Protein AF-A0A936A864-F1 (afdb_monomer)

Radius of gyration: 23.1 Å; Cα contacts (8 Å, |Δi|>4): 411; chains: 1; bounding box: 62×41×72 Å

Nearest PDB structures (foldseek):
  6mna-assembly1_A  TM=2.344E-01  e=2.077E-01  Mycobacterium tuberculosis H37Rv
  2ns9-assembly1_B  TM=2.794E-01  e=6.648E-01  Aeropyrum pernix
  4pws-assembly1_A  TM=2.062E-01  e=9.005E-01  Mycobacterium tuberculosis
  8x8m-assembly1_B  TM=2.363E-01  e=5.564E+00  Klebsiella phage SH-Kp 152410

pLDDT: mean 77.08, std 17.2, range [35.62, 97.81]

Structure (mmCIF, N/CA/C/O backbone):
data_AF-A0A936A864-F1
#
_entry.id   AF-A0A936A864-F1
#
loop_
_atom_site.group_PDB
_atom_site.id
_atom_site.type_symbol
_atom_site.label_atom_id
_atom_site.label_alt_id
_atom_site.label_comp_id
_atom_site.label_asym_id
_atom_site.label_entity_id
_atom_site.label_seq_id
_atom_site.pdbx_PDB_ins_code
_atom_site.Cartn_x
_atom_site.Cartn_y
_atom_site.Cartn_z
_atom_site.occupancy
_atom_site.B_iso_or_equiv
_atom_site.auth_seq_id
_atom_site.auth_comp_id
_atom_site.auth_asym_id
_atom_site.auth_atom_id
_atom_site.pdbx_PDB_model_num
ATOM 1 N N . MET A 1 1 ? -43.876 20.169 42.453 1.00 66.31 1 MET A N 1
ATOM 2 C CA . MET A 1 1 ? -42.793 20.643 41.552 1.00 66.31 1 MET A CA 1
ATOM 3 C C . MET A 1 1 ? -41.445 19.955 41.791 1.00 66.31 1 MET A C 1
ATOM 5 O O . MET A 1 1 ? -40.877 19.483 40.818 1.00 66.31 1 MET A O 1
ATOM 9 N N . LYS A 1 2 ? -40.946 19.813 43.034 1.00 73.44 2 LYS A N 1
ATOM 10 C CA . LYS A 1 2 ? -39.632 19.182 43.323 1.00 73.44 2 LYS A CA 1
ATOM 11 C C . LYS A 1 2 ? -39.424 17.781 42.715 1.00 73.44 2 LYS A C 1
ATOM 13 O O . LYS A 1 2 ? -38.400 17.550 42.088 1.00 73.44 2 LYS A O 1
ATOM 18 N N . GLN A 1 3 ? -40.407 16.884 42.819 1.00 75.31 3 GLN A N 1
ATOM 19 C CA . GLN A 1 3 ? -40.289 15.521 42.271 1.00 75.31 3 GLN A CA 1
ATOM 20 C C . GLN A 1 3 ? -40.232 15.476 40.733 1.00 75.31 3 GLN A C 1
ATOM 22 O O . GLN A 1 3 ? -39.538 14.643 40.161 1.00 75.31 3 GLN A O 1
ATOM 27 N N . GLN A 1 4 ? -40.942 16.383 40.056 1.00 80.12 4 GLN A N 1
ATOM 28 C CA . GLN A 1 4 ? -40.914 16.505 38.592 1.00 80.12 4 GLN A CA 1
ATOM 29 C C . GLN A 1 4 ? -39.547 17.019 38.116 1.00 80.12 4 GLN A C 1
ATOM 31 O O . GLN A 1 4 ? -38.997 16.510 37.143 1.00 80.12 4 GLN A O 1
ATOM 36 N N . LEU A 1 5 ? -38.972 17.983 38.842 1.00 83.19 5 LEU A N 1
ATOM 37 C CA . LEU A 1 5 ? -37.640 18.515 38.561 1.00 83.19 5 LEU A CA 1
ATOM 38 C C . LEU A 1 5 ? -36.550 17.451 38.761 1.00 83.19 5 LEU A C 1
ATOM 40 O O . LEU A 1 5 ? -35.677 17.308 37.914 1.00 83.19 5 LEU A O 1
ATOM 44 N N . GLN A 1 6 ? -36.647 16.653 39.830 1.00 83.94 6 GLN A N 1
ATOM 45 C CA . GLN A 1 6 ? -35.713 15.555 40.101 1.00 83.94 6 GLN A CA 1
ATOM 46 C C . GLN A 1 6 ? -35.725 14.491 39.000 1.00 83.94 6 GLN A C 1
ATOM 48 O O . GLN A 1 6 ? -34.660 14.080 38.555 1.00 83.94 6 GLN A O 1
ATOM 53 N N . LYS A 1 7 ? -36.906 14.087 38.509 1.00 81.25 7 LYS A N 1
ATOM 54 C CA . LYS A 1 7 ? -37.019 13.115 37.407 1.00 81.25 7 LYS A CA 1
ATOM 55 C C . LYS A 1 7 ? -36.389 13.628 36.111 1.00 81.25 7 LYS A C 1
ATOM 57 O O . LYS A 1 7 ? -35.677 12.882 35.448 1.00 81.25 7 LYS A O 1
ATOM 62 N N . LYS A 1 8 ? -36.617 14.901 35.769 1.00 83.31 8 LYS A N 1
ATOM 63 C CA . LYS A 1 8 ? -36.032 15.528 34.572 1.00 83.31 8 LYS A CA 1
ATOM 64 C C . LYS A 1 8 ? -34.516 15.671 34.676 1.00 83.31 8 LYS A C 1
ATOM 66 O O . LYS A 1 8 ? -33.821 15.402 33.705 1.00 83.31 8 LYS A O 1
ATOM 71 N N . LEU A 1 9 ? -34.013 16.038 35.854 1.00 85.25 9 LEU A N 1
ATOM 72 C CA . LEU A 1 9 ? -32.577 16.126 36.108 1.00 85.25 9 LEU A CA 1
ATOM 73 C C . LEU A 1 9 ? -31.907 14.749 36.001 1.00 85.25 9 LEU A C 1
ATOM 75 O O . LEU A 1 9 ? -30.860 14.633 35.378 1.00 85.25 9 LEU A O 1
ATOM 79 N N . PHE A 1 10 ? -32.540 13.701 36.536 1.00 84.81 10 PHE A N 1
ATOM 80 C CA . PHE A 1 10 ? -32.040 12.330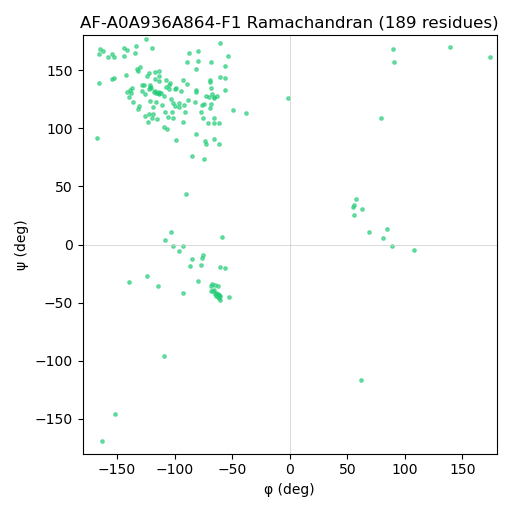 36.417 1.00 84.81 10 PHE A CA 1
ATOM 81 C C . PHE A 1 10 ? -31.989 11.862 34.959 1.00 84.81 10 PHE A C 1
ATOM 83 O O . PHE A 1 10 ? -30.978 11.319 34.531 1.00 84.81 10 PHE A O 1
ATOM 90 N N . ALA A 1 11 ? -33.050 12.113 34.186 1.00 83.12 11 ALA A N 1
ATOM 91 C CA . ALA A 1 11 ? -33.085 11.776 32.765 1.00 83.12 11 ALA A CA 1
ATOM 92 C C . ALA A 1 11 ? -31.984 12.510 31.982 1.00 83.12 11 ALA A C 1
ATOM 94 O O . ALA A 1 11 ? -31.265 11.880 31.218 1.00 83.12 11 ALA A O 1
ATOM 95 N N . PHE A 1 12 ? -31.794 13.809 32.236 1.00 84.44 12 PHE A N 1
ATOM 96 C CA . PHE A 1 12 ? -30.738 14.600 31.603 1.00 84.44 12 PHE A CA 1
ATOM 97 C C . PHE A 1 12 ? -29.334 14.070 31.924 1.00 84.44 12 PHE A C 1
ATOM 99 O O . PHE A 1 12 ? -28.509 13.921 31.027 1.00 84.44 12 PHE A O 1
ATOM 106 N N . ILE A 1 13 ? -29.077 13.736 33.191 1.00 83.31 13 ILE A N 1
ATOM 107 C CA . ILE A 1 13 ? -27.797 13.183 33.644 1.00 83.31 13 ILE A CA 1
ATOM 108 C C . ILE A 1 13 ? -27.518 11.818 32.993 1.00 83.31 13 ILE A C 1
ATOM 110 O O . ILE A 1 13 ? -26.399 11.573 32.552 1.00 83.31 13 ILE A O 1
ATOM 114 N N . VAL A 1 14 ? -28.524 10.943 32.892 1.00 79.00 14 VAL A N 1
ATOM 115 C CA . VAL A 1 14 ? -28.384 9.635 32.226 1.00 79.00 14 VAL A CA 1
ATOM 116 C C . VAL A 1 14 ? -28.090 9.810 30.737 1.00 79.00 14 VAL A C 1
ATOM 118 O O . VAL A 1 14 ? -27.171 9.178 30.227 1.00 79.00 14 VAL A O 1
ATOM 121 N N . THR A 1 15 ? -28.801 10.707 30.052 1.00 74.56 15 THR A N 1
ATOM 122 C CA . THR A 1 15 ? -28.541 11.019 28.642 1.00 74.56 15 THR A CA 1
ATOM 123 C C . THR A 1 15 ? -27.121 11.556 28.445 1.00 74.56 15 THR A C 1
ATOM 125 O O . THR A 1 15 ? -26.397 11.045 27.599 1.00 74.56 15 THR A O 1
ATOM 128 N N . ALA A 1 16 ? -26.673 12.512 29.265 1.00 73.75 16 ALA A N 1
ATOM 129 C CA . ALA A 1 16 ? -25.319 13.067 29.188 1.00 73.75 16 ALA A CA 1
ATOM 130 C C . ALA A 1 16 ? -24.219 12.020 29.461 1.00 73.75 16 ALA A C 1
ATOM 132 O O . ALA A 1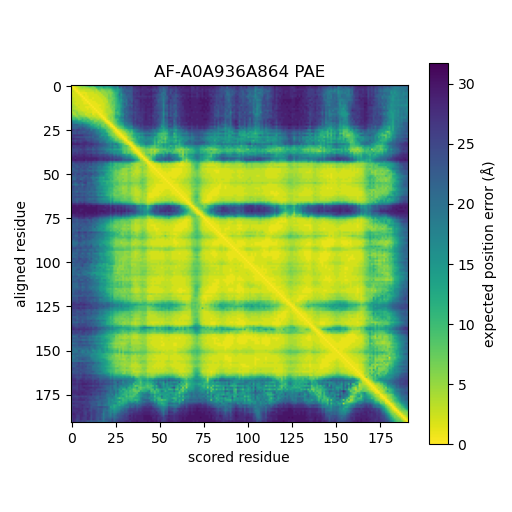 16 ? -23.169 12.055 28.823 1.00 73.75 16 ALA A O 1
ATOM 133 N N . MET A 1 17 ? -24.461 11.062 30.364 1.00 73.44 17 MET A N 1
ATOM 134 C CA . MET A 1 17 ? -23.522 9.966 30.628 1.00 73.44 17 MET A CA 1
ATOM 135 C C . MET A 1 17 ? -23.407 8.985 29.457 1.00 73.44 17 MET A C 1
ATOM 137 O O . MET A 1 17 ? -22.308 8.512 29.186 1.00 73.44 17 MET A O 1
ATOM 141 N N . ILE A 1 18 ? -24.497 8.715 28.731 1.00 69.31 18 ILE A N 1
ATOM 142 C CA . ILE A 1 18 ? -24.464 7.875 27.520 1.00 69.31 18 ILE A CA 1
ATOM 143 C C . ILE A 1 18 ? -23.627 8.543 26.416 1.00 69.31 18 ILE A C 1
ATOM 145 O O . ILE A 1 18 ? -22.892 7.858 25.715 1.00 69.31 18 ILE A O 1
ATOM 149 N N . PHE A 1 19 ? -23.659 9.875 26.319 1.00 61.97 19 PHE A N 1
ATOM 150 C CA . PHE A 1 19 ? -22.797 10.640 25.407 1.00 61.97 19 PHE A CA 1
ATOM 151 C C . PHE A 1 19 ? -21.338 10.766 25.879 1.00 61.97 19 PHE A C 1
ATOM 153 O O . PHE A 1 19 ? -20.497 11.243 25.126 1.00 61.97 19 PHE A O 1
ATOM 160 N N . SER A 1 20 ? -21.024 10.354 27.112 1.00 56.38 20 SER A N 1
ATOM 161 C CA . SER A 1 20 ? -19.684 10.470 27.709 1.00 56.38 20 SER A CA 1
ATOM 162 C C . SER A 1 20 ? -18.913 9.146 27.730 1.00 56.38 20 SER A C 1
ATOM 164 O O . SER A 1 20 ? -17.881 9.046 28.395 1.00 56.38 20 SER A O 1
ATOM 166 N N . ILE A 1 21 ? -19.404 8.112 27.041 1.00 53.66 21 ILE A N 1
ATOM 167 C CA . ILE A 1 21 ? -18.684 6.846 26.904 1.00 53.66 21 ILE A CA 1
ATOM 168 C C . ILE A 1 21 ? -17.535 7.077 25.919 1.00 53.66 21 ILE A C 1
ATOM 170 O O . ILE A 1 21 ? -17.693 6.904 24.718 1.00 53.66 21 ILE A O 1
ATOM 174 N N . SER A 1 22 ? -16.373 7.489 26.421 1.00 53.78 22 SER A N 1
ATOM 175 C CA . SER A 1 22 ? -15.137 7.457 25.642 1.00 53.78 22 SER A CA 1
ATOM 176 C C . SER A 1 22 ? -14.736 5.997 25.429 1.00 53.78 22 SER A C 1
ATOM 178 O O . SER A 1 22 ? -14.480 5.288 26.412 1.00 53.78 22 SER A O 1
ATOM 180 N N . ALA A 1 23 ? -14.688 5.521 24.183 1.00 51.94 23 ALA A N 1
ATOM 181 C CA . ALA A 1 23 ? -14.138 4.204 23.902 1.00 51.94 23 ALA A CA 1
ATOM 182 C C . ALA A 1 23 ? -12.625 4.231 24.158 1.00 51.94 23 ALA A C 1
ATOM 184 O O . ALA A 1 23 ? -11.915 5.154 23.762 1.00 51.94 23 ALA A O 1
ATOM 185 N N . ASN A 1 24 ? -12.108 3.216 24.850 1.00 48.69 24 ASN A N 1
ATOM 186 C CA . ASN A 1 24 ? -10.669 3.097 25.044 1.00 48.69 24 ASN A CA 1
ATOM 187 C C . ASN A 1 24 ? -10.035 2.717 23.698 1.00 48.69 24 ASN A C 1
ATOM 189 O O . ASN A 1 24 ? -10.138 1.564 23.278 1.00 48.69 24 ASN A O 1
ATOM 193 N N . ALA A 1 25 ? -9.390 3.669 23.019 1.00 50.06 25 ALA A N 1
ATOM 194 C CA . ALA A 1 25 ? -8.561 3.375 21.856 1.00 50.06 25 ALA A CA 1
ATOM 195 C C . ALA A 1 25 ? -7.411 2.459 22.295 1.00 50.06 25 ALA A C 1
ATOM 197 O O . ALA A 1 25 ? -6.476 2.883 22.976 1.00 50.06 25 ALA A O 1
ATOM 198 N N . GLN A 1 26 ? -7.507 1.177 21.953 1.00 55.41 26 GLN A N 1
ATOM 199 C CA . GLN A 1 26 ? -6.451 0.217 22.228 1.00 55.41 26 GLN A CA 1
ATOM 200 C C . GLN A 1 26 ? -5.470 0.222 21.058 1.00 55.41 26 GLN A C 1
ATOM 202 O O . GLN A 1 26 ? -5.857 0.026 19.905 1.00 55.41 26 GLN A O 1
ATOM 207 N N . ILE A 1 27 ? -4.195 0.456 21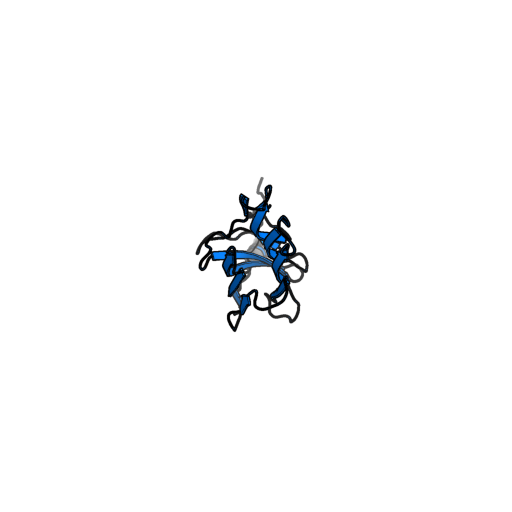.362 1.00 54.97 27 ILE A N 1
ATOM 208 C CA . ILE A 1 27 ? -3.120 0.233 20.401 1.00 54.97 27 ILE A CA 1
ATOM 209 C C . ILE A 1 27 ? -2.896 -1.274 20.331 1.00 54.97 27 ILE A C 1
ATOM 211 O O . ILE A 1 27 ? -2.597 -1.901 21.352 1.00 54.97 27 ILE A O 1
ATOM 215 N N . VAL A 1 28 ? -3.065 -1.851 19.144 1.00 62.06 28 VAL A N 1
ATOM 216 C CA . VAL A 1 28 ? -2.769 -3.259 18.889 1.00 62.06 28 VAL A CA 1
ATOM 217 C C . VAL A 1 28 ? -1.423 -3.316 18.183 1.00 62.06 28 VAL A C 1
ATOM 219 O O . VAL A 1 28 ? -1.268 -2.910 17.031 1.00 62.06 28 VAL A O 1
ATOM 222 N N . TYR A 1 29 ? -0.425 -3.792 18.918 1.00 54.69 29 TYR A N 1
ATOM 223 C CA . TYR A 1 29 ? 0.900 -4.050 18.382 1.00 54.69 29 TYR A CA 1
ATOM 224 C C . TYR A 1 29 ? 0.955 -5.493 17.889 1.00 54.69 29 TYR A C 1
ATOM 226 O O . TYR A 1 29 ? 0.903 -6.416 18.703 1.00 54.69 29 TYR A O 1
ATOM 234 N N . THR A 1 30 ? 1.095 -5.672 16.578 1.00 62.97 30 THR A N 1
ATOM 235 C CA . THR A 1 30 ? 1.398 -6.973 15.978 1.00 62.97 30 THR A CA 1
ATOM 236 C C . THR A 1 30 ? 2.832 -6.907 15.474 1.00 62.97 30 THR A C 1
ATOM 238 O O . THR A 1 30 ? 3.115 -6.284 14.452 1.00 62.97 30 THR A O 1
ATOM 241 N N . ASP A 1 31 ? 3.764 -7.489 16.225 1.00 59.66 31 ASP A N 1
ATOM 242 C CA . ASP A 1 31 ? 5.151 -7.565 15.772 1.00 59.66 31 ASP A CA 1
ATOM 243 C C . ASP A 1 31 ? 5.246 -8.506 14.564 1.00 59.66 31 ASP A C 1
ATOM 245 O O . ASP A 1 31 ? 4.757 -9.638 14.610 1.00 59.66 31 ASP A O 1
ATOM 249 N N . VAL A 1 32 ? 5.887 -8.054 13.485 1.00 59.19 32 VAL A N 1
ATOM 250 C CA . VAL A 1 32 ? 6.187 -8.917 12.336 1.00 59.19 32 VAL A CA 1
ATOM 251 C C . VAL A 1 32 ? 7.483 -9.628 12.670 1.00 59.19 32 VAL A C 1
ATOM 253 O O . VAL A 1 32 ? 8.548 -9.246 12.203 1.00 59.19 32 VAL A O 1
ATOM 256 N N . ASN A 1 33 ? 7.396 -10.632 13.539 1.00 50.31 33 ASN A N 1
ATOM 257 C CA . ASN A 1 33 ? 8.561 -11.382 13.981 1.00 50.31 33 ASN A CA 1
ATOM 258 C C . ASN A 1 33 ? 8.659 -12.731 13.245 1.00 50.31 33 ASN A C 1
ATOM 260 O O . ASN A 1 33 ? 7.755 -13.563 13.377 1.00 50.31 33 ASN A O 1
ATOM 264 N N . PRO A 1 34 ? 9.766 -13.006 12.536 1.00 51.97 34 PRO A N 1
ATOM 265 C CA . PRO A 1 34 ? 10.896 -12.108 12.291 1.00 51.97 34 PRO A CA 1
ATOM 266 C C . PRO A 1 34 ? 10.621 -11.097 11.173 1.00 51.97 34 PRO A C 1
ATOM 268 O O . PRO A 1 34 ? 9.830 -11.371 10.262 1.00 51.97 34 PRO A O 1
ATOM 271 N N . ASP A 1 35 ? 11.374 -9.988 11.201 1.00 63.25 35 ASP A N 1
ATOM 272 C CA . ASP A 1 35 ? 11.556 -9.079 10.067 1.00 63.25 35 ASP A CA 1
ATOM 273 C C . ASP A 1 35 ? 11.648 -9.898 8.780 1.00 63.25 35 ASP A C 1
ATOM 275 O O . ASP A 1 35 ? 12.589 -10.676 8.569 1.00 63.25 35 ASP A O 1
ATOM 279 N N . THR A 1 36 ? 10.652 -9.754 7.913 1.00 66.06 36 THR A N 1
ATOM 280 C CA . THR A 1 36 ? 10.577 -10.578 6.713 1.00 66.06 36 THR A CA 1
ATOM 281 C C . THR A 1 36 ? 11.097 -9.786 5.528 1.00 66.06 36 THR A C 1
ATOM 283 O O . THR A 1 36 ? 10.556 -8.745 5.146 1.00 66.06 36 THR A O 1
ATOM 286 N N . SER A 1 37 ? 12.165 -10.299 4.914 1.00 67.44 37 SER A N 1
ATOM 287 C CA . SER A 1 37 ? 12.656 -9.783 3.642 1.00 67.44 37 SER A CA 1
ATOM 288 C C . SER A 1 37 ? 12.114 -10.608 2.484 1.00 67.44 37 SER A C 1
ATOM 290 O O . SER A 1 37 ? 12.442 -11.785 2.339 1.00 67.44 37 SER A O 1
ATOM 292 N N . ILE A 1 38 ? 11.354 -9.960 1.613 1.00 68.19 38 ILE A N 1
ATOM 293 C CA . ILE A 1 38 ? 10.954 -10.506 0.326 1.00 68.19 38 ILE A CA 1
ATOM 294 C C . ILE A 1 38 ? 12.000 -10.041 -0.681 1.00 68.19 38 ILE A C 1
ATOM 296 O O . ILE A 1 38 ? 12.059 -8.866 -1.055 1.00 68.19 38 ILE A O 1
ATOM 300 N N . ALA A 1 39 ? 12.863 -10.958 -1.095 1.00 64.31 39 ALA A N 1
ATOM 301 C CA . ALA A 1 39 ? 13.892 -10.687 -2.084 1.00 64.31 39 ALA A CA 1
ATOM 302 C C . ALA A 1 39 ? 13.674 -11.550 -3.325 1.00 64.31 39 ALA A C 1
ATOM 304 O O . ALA A 1 39 ? 13.209 -12.689 -3.245 1.00 64.31 39 ALA A O 1
ATOM 305 N N . ASN A 1 40 ? 14.058 -11.018 -4.482 1.00 63.53 40 ASN A N 1
ATOM 306 C CA . ASN A 1 40 ? 14.208 -11.835 -5.677 1.00 63.53 40 ASN A CA 1
ATOM 307 C C . ASN A 1 40 ? 15.470 -12.707 -5.528 1.00 63.53 40 ASN A C 1
ATOM 309 O O . ASN A 1 40 ? 16.563 -12.304 -5.913 1.00 63.53 40 ASN A O 1
ATOM 313 N N . SER A 1 41 ? 15.322 -13.874 -4.901 1.00 51.91 41 SER A N 1
ATOM 314 C CA . SER A 1 41 ? 16.310 -14.965 -4.898 1.00 51.91 41 SER A CA 1
ATOM 315 C C . SER A 1 41 ? 15.848 -16.169 -5.739 1.00 51.91 41 SER A C 1
ATOM 317 O O . SER A 1 41 ? 16.535 -17.186 -5.789 1.00 51.91 41 SER A O 1
ATOM 319 N N . GLY A 1 42 ? 14.691 -16.044 -6.408 1.00 57.38 42 GLY A N 1
ATOM 320 C CA . GLY A 1 42 ? 13.989 -17.088 -7.162 1.00 57.38 42 GLY A CA 1
ATOM 321 C C . GLY A 1 42 ? 13.139 -16.511 -8.315 1.00 57.38 42 GLY A C 1
ATOM 322 O O . GLY A 1 42 ? 13.576 -15.539 -8.930 1.00 57.38 42 GLY A O 1
ATOM 323 N N . PRO A 1 43 ? 11.970 -17.093 -8.668 1.00 55.22 43 PRO A N 1
ATOM 324 C CA . PRO A 1 43 ? 11.239 -16.781 -9.904 1.00 55.22 43 PRO A CA 1
ATOM 325 C C . PRO A 1 43 ? 10.944 -15.283 -10.089 1.00 55.22 43 PRO A C 1
ATOM 327 O O . PRO A 1 43 ? 10.959 -14.493 -9.150 1.00 55.22 43 PRO A O 1
ATOM 330 N N . TYR A 1 44 ? 10.623 -14.880 -11.323 1.00 76.75 44 TYR A N 1
ATOM 331 C CA . TYR A 1 44 ? 10.293 -13.499 -11.724 1.00 76.75 44 TYR A CA 1
ATOM 332 C C . TYR A 1 44 ? 9.090 -12.868 -10.980 1.00 76.75 44 TYR A C 1
ATOM 334 O O . TYR A 1 44 ? 8.641 -11.777 -11.326 1.00 76.75 44 TYR A O 1
ATOM 342 N N . TYR A 1 45 ? 8.541 -13.539 -9.974 1.00 81.75 45 TYR A N 1
ATOM 343 C CA . TYR A 1 45 ? 7.411 -13.114 -9.171 1.00 81.75 45 TYR A CA 1
ATOM 344 C C . TYR A 1 45 ? 7.473 -13.768 -7.786 1.00 81.75 45 TYR A C 1
ATOM 346 O O . TYR A 1 45 ? 7.821 -14.943 -7.674 1.00 81.75 45 TYR A O 1
ATOM 354 N N . GLY A 1 46 ? 7.093 -13.023 -6.753 1.00 80.56 46 GLY A N 1
ATOM 355 C CA . GLY A 1 46 ? 6.915 -13.536 -5.400 1.00 80.56 46 GLY A CA 1
ATOM 356 C C . GLY A 1 46 ? 5.992 -12.636 -4.589 1.00 80.56 46 GLY A C 1
ATOM 357 O O . GLY A 1 46 ? 5.762 -11.482 -4.955 1.00 80.56 46 GLY A O 1
ATOM 358 N N . PHE A 1 47 ? 5.455 -13.173 -3.500 1.00 85.06 47 PHE A N 1
ATOM 359 C CA . PHE A 1 47 ? 4.527 -12.471 -2.621 1.00 85.06 47 PHE A CA 1
ATOM 360 C C . PHE A 1 47 ? 4.740 -12.859 -1.158 1.00 85.06 47 PHE A C 1
ATOM 362 O O . PHE A 1 47 ? 5.347 -13.885 -0.854 1.00 85.06 47 PHE A O 1
ATOM 369 N N . TYR A 1 48 ? 4.218 -12.022 -0.273 1.00 84.56 48 TYR A N 1
ATOM 370 C CA . TYR A 1 48 ? 4.117 -12.240 1.159 1.00 84.56 48 TYR A CA 1
ATOM 371 C C . TYR A 1 48 ? 2.750 -11.761 1.613 1.00 84.56 48 TYR A C 1
ATOM 373 O O . TYR A 1 48 ? 2.334 -10.654 1.257 1.00 84.56 48 TYR A O 1
ATOM 381 N N . TYR A 1 49 ? 2.067 -12.609 2.367 1.00 87.44 49 TYR A N 1
ATOM 382 C CA . TYR A 1 49 ? 0.798 -12.266 2.977 1.00 87.44 49 TYR A CA 1
ATOM 383 C C . TYR A 1 49 ? 1.038 -11.647 4.346 1.00 87.44 49 TYR A C 1
ATOM 385 O O . TYR A 1 49 ? 1.886 -12.111 5.105 1.00 87.44 49 TYR A O 1
ATOM 393 N N . LEU A 1 50 ? 0.286 -10.594 4.625 1.00 86.75 50 LEU A N 1
ATOM 394 C CA . LEU A 1 50 ? 0.248 -9.909 5.900 1.00 86.75 50 LEU A CA 1
ATOM 395 C C . LEU A 1 50 ? -1.033 -10.335 6.607 1.00 86.75 50 LEU A C 1
ATOM 397 O O . LEU A 1 50 ? -2.111 -10.211 6.033 1.00 86.75 50 LEU A O 1
ATOM 401 N N . ASP A 1 51 ? -0.897 -10.832 7.826 1.00 87.19 51 ASP A N 1
ATOM 402 C CA . ASP A 1 51 ? -1.986 -11.012 8.783 1.00 87.19 51 ASP A CA 1
ATOM 403 C C . ASP A 1 51 ? -1.790 -9.912 9.835 1.00 87.19 51 ASP A C 1
ATOM 405 O O . ASP A 1 51 ? -0.862 -9.966 10.645 1.00 87.19 51 ASP A O 1
ATOM 409 N N . LEU A 1 52 ? -2.542 -8.820 9.701 1.00 84.69 52 LEU A N 1
ATOM 410 C CA . LEU A 1 52 ? -2.318 -7.592 10.458 1.00 84.69 52 LEU A CA 1
ATOM 411 C C . LEU A 1 52 ? -2.890 -7.712 11.877 1.00 84.69 52 LEU A C 1
ATOM 413 O O . LEU A 1 52 ? -2.350 -7.112 12.812 1.00 84.69 52 LEU A O 1
ATOM 417 N N . ASN A 1 53 ? -3.975 -8.474 12.040 1.00 83.31 53 ASN A N 1
ATOM 418 C CA . ASN A 1 53 ? -4.669 -8.673 13.313 1.00 83.31 53 ASN A CA 1
ATOM 419 C C . ASN A 1 53 ? -4.345 -10.012 14.004 1.00 83.31 53 ASN A C 1
ATOM 421 O O . ASN A 1 53 ? -4.813 -10.233 15.123 1.00 83.31 53 ASN A O 1
ATOM 425 N N . ASN A 1 54 ? -3.513 -10.853 13.384 1.00 81.75 54 ASN A N 1
ATOM 426 C CA . ASN A 1 54 ? -3.091 -12.166 13.868 1.00 81.75 54 ASN A CA 1
ATOM 427 C C . ASN A 1 54 ? -4.279 -13.111 14.136 1.00 81.75 54 ASN A C 1
ATOM 429 O O . ASN A 1 54 ? -4.291 -13.839 15.135 1.00 81.75 54 ASN A O 1
ATOM 433 N N . ASP A 1 55 ? -5.294 -13.077 13.268 1.00 84.88 55 ASP A N 1
ATOM 434 C CA . ASP A 1 55 ? -6.468 -13.956 13.341 1.00 84.88 55 ASP A CA 1
ATOM 435 C C . ASP A 1 55 ? -6.332 -15.246 12.508 1.00 84.88 55 ASP A C 1
ATOM 437 O O . ASP A 1 55 ? -7.207 -16.117 12.551 1.00 84.88 55 ASP A O 1
ATOM 441 N N . GLY A 1 56 ? -5.210 -15.413 11.803 1.00 86.44 56 GLY A N 1
ATOM 442 C CA . GLY A 1 56 ? -4.934 -16.538 10.914 1.00 86.44 56 GLY A CA 1
ATOM 443 C C . GLY A 1 56 ? -5.407 -16.319 9.474 1.00 86.44 56 GLY A C 1
ATOM 444 O O . GLY A 1 56 ? -5.188 -17.194 8.628 1.00 86.44 56 GLY A O 1
ATOM 445 N N . THR A 1 57 ? -6.030 -15.180 9.173 1.00 90.25 57 THR A N 1
ATOM 446 C CA . THR A 1 57 ? -6.471 -14.774 7.837 1.00 90.25 57 THR A CA 1
ATOM 447 C C . THR A 1 57 ? -5.536 -13.713 7.279 1.00 90.25 57 THR A C 1
ATOM 449 O O . THR A 1 57 ? -5.132 -12.775 7.950 1.00 90.25 57 THR A O 1
ATOM 452 N N . SER A 1 58 ? -5.186 -13.835 6.000 1.00 90.69 58 SER A N 1
ATOM 453 C CA . SER A 1 58 ? -4.420 -12.784 5.334 1.00 90.69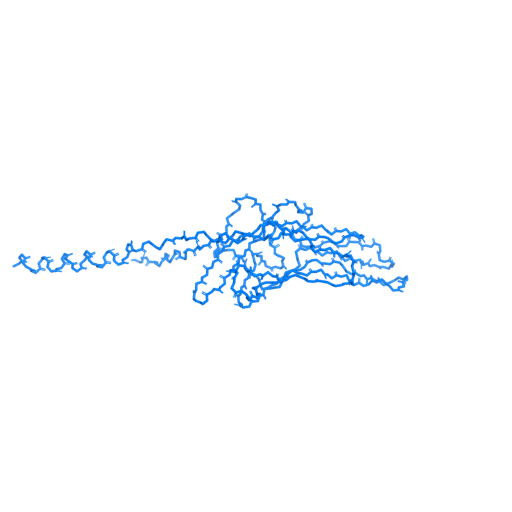 58 SER A CA 1
ATOM 454 C C . SER A 1 58 ? -5.293 -11.556 5.076 1.00 90.69 58 SER A C 1
ATOM 456 O O . SER A 1 58 ? -6.343 -11.654 4.438 1.00 90.69 58 SER A O 1
ATOM 458 N N . ASP A 1 59 ? -4.805 -10.408 5.518 1.00 91.69 59 ASP A N 1
ATOM 459 C CA . ASP A 1 59 ? -5.418 -9.093 5.379 1.00 91.69 59 ASP A CA 1
ATOM 460 C C . ASP A 1 59 ? -4.931 -8.358 4.139 1.00 91.69 59 ASP A C 1
ATOM 462 O O . ASP A 1 59 ? -5.731 -7.749 3.440 1.00 91.69 59 ASP A O 1
ATOM 466 N N . ASP A 1 60 ? -3.632 -8.438 3.854 1.00 92.25 60 ASP A N 1
ATOM 467 C CA . ASP A 1 60 ? -2.979 -7.754 2.742 1.00 92.25 60 ASP A CA 1
ATOM 468 C C . ASP A 1 60 ? -1.915 -8.661 2.105 1.00 92.25 60 ASP A C 1
ATOM 470 O O . ASP A 1 60 ? -1.506 -9.689 2.648 1.00 92.25 60 ASP A O 1
ATOM 474 N N . SER A 1 61 ? -1.422 -8.275 0.929 1.00 91.94 61 SER A N 1
ATOM 475 C CA . SER A 1 61 ? -0.291 -8.932 0.280 1.00 91.94 61 SER A CA 1
ATOM 476 C C . SER A 1 61 ? 0.672 -7.931 -0.345 1.00 91.94 61 SER A C 1
ATOM 478 O O . SER A 1 61 ? 0.279 -7.027 -1.085 1.00 91.94 61 SER A O 1
ATOM 480 N N . ILE A 1 62 ? 1.963 -8.122 -0.082 1.00 90.75 62 ILE A N 1
ATOM 481 C CA . ILE A 1 62 ? 3.049 -7.432 -0.780 1.00 90.75 62 ILE A CA 1
ATOM 482 C C . ILE A 1 62 ? 3.589 -8.384 -1.834 1.00 90.75 62 ILE A C 1
ATOM 484 O O . ILE A 1 62 ? 3.875 -9.542 -1.544 1.00 90.75 62 ILE A O 1
ATOM 488 N N . SER A 1 63 ? 3.785 -7.899 -3.054 1.00 88.56 63 SER A N 1
ATOM 489 C CA . SER A 1 63 ? 4.381 -8.691 -4.126 1.00 88.56 63 SER A CA 1
ATOM 490 C C . SER A 1 63 ? 5.507 -7.954 -4.823 1.00 88.56 63 SER A C 1
ATOM 492 O O . SER A 1 63 ? 5.525 -6.726 -4.890 1.00 88.56 63 SER A O 1
ATOM 494 N N . TYR A 1 64 ? 6.443 -8.719 -5.374 1.00 86.31 64 TYR A N 1
ATOM 495 C CA . TYR A 1 64 ? 7.358 -8.228 -6.389 1.00 86.31 64 TYR A CA 1
ATOM 496 C C . TYR A 1 64 ? 7.086 -8.939 -7.707 1.00 86.31 64 TYR A C 1
ATOM 498 O O . TYR A 1 64 ? 6.790 -10.134 -7.752 1.00 86.31 64 TYR A O 1
ATOM 506 N N . ARG A 1 65 ? 7.241 -8.208 -8.807 1.00 85.88 65 ARG A N 1
ATOM 507 C CA . ARG A 1 65 ? 7.188 -8.768 -10.154 1.00 85.88 65 ARG A CA 1
ATOM 508 C C . ARG A 1 65 ? 8.293 -8.183 -11.009 1.00 85.88 65 ARG A C 1
ATOM 510 O O . ARG A 1 65 ? 8.503 -6.972 -11.038 1.00 85.88 65 ARG A O 1
ATOM 517 N N . VAL A 1 66 ? 8.955 -9.064 -11.736 1.00 82.69 66 VAL A N 1
ATOM 518 C CA . VAL A 1 66 ? 9.883 -8.755 -12.812 1.00 82.69 66 VAL A CA 1
ATOM 519 C C . VAL A 1 66 ? 9.255 -9.278 -14.102 1.00 82.69 66 VAL A C 1
ATOM 521 O O . VAL A 1 66 ? 8.785 -10.409 -14.168 1.00 82.69 66 VAL A O 1
ATOM 524 N N . SER A 1 67 ? 9.204 -8.454 -15.136 1.00 83.00 67 SER A N 1
ATOM 525 C CA . SER A 1 67 ? 8.807 -8.860 -16.479 1.00 83.00 67 SER A CA 1
ATOM 526 C C . SER A 1 67 ? 9.914 -8.491 -17.461 1.00 83.00 67 SER A C 1
ATOM 528 O O . SER A 1 67 ? 10.590 -7.481 -17.276 1.00 83.00 67 SER A O 1
ATOM 530 N N . GLY A 1 68 ? 10.112 -9.325 -18.484 1.00 72.00 68 GLY A N 1
ATOM 531 C CA . GLY A 1 68 ? 11.099 -9.090 -19.539 1.00 72.00 68 GLY A CA 1
ATOM 532 C C . GLY A 1 68 ? 12.544 -9.442 -19.155 1.00 72.00 68 GLY A C 1
ATOM 533 O O . GLY A 1 68 ? 13.203 -8.745 -18.388 1.00 72.00 68 GLY A O 1
ATOM 534 N N . ARG A 1 69 ? 13.054 -10.529 -19.748 1.00 62.69 69 ARG A N 1
ATOM 535 C CA . ARG A 1 69 ? 14.470 -10.753 -20.107 1.00 62.69 69 ARG A CA 1
ATOM 536 C C . ARG A 1 69 ? 14.518 -11.971 -21.033 1.00 62.69 69 ARG A C 1
ATOM 538 O O . ARG A 1 69 ? 14.531 -13.096 -20.553 1.00 62.69 69 ARG A O 1
ATOM 545 N N . GLY A 1 70 ? 14.453 -11.746 -22.347 1.00 47.66 70 GLY A N 1
ATOM 546 C CA . GLY A 1 70 ? 14.337 -12.846 -23.321 1.00 47.66 70 GLY A CA 1
ATOM 547 C C . GLY A 1 70 ? 15.154 -12.702 -24.606 1.00 47.66 70 GLY A C 1
ATOM 548 O O . GLY A 1 70 ? 15.630 -13.702 -25.121 1.00 47.66 70 GLY A O 1
ATOM 549 N N . ALA A 1 71 ? 15.378 -11.491 -25.112 1.00 45.94 71 ALA A N 1
ATOM 550 C CA . ALA A 1 71 ? 16.238 -11.229 -26.268 1.00 45.94 71 ALA A CA 1
ATOM 551 C C . ALA A 1 71 ? 16.545 -9.727 -26.333 1.00 45.94 71 ALA A C 1
ATOM 553 O O . ALA A 1 71 ? 15.854 -8.931 -25.689 1.00 45.94 71 ALA A O 1
ATOM 554 N N . ILE A 1 72 ? 17.562 -9.337 -27.107 1.00 43.09 72 ILE A N 1
ATOM 555 C CA . ILE A 1 72 ? 17.832 -7.932 -27.449 1.00 43.09 72 ILE A CA 1
ATOM 556 C C . ILE A 1 72 ? 16.513 -7.295 -27.934 1.00 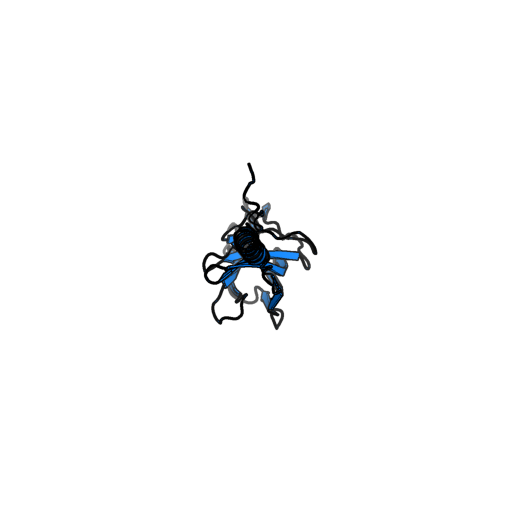43.09 72 ILE A C 1
ATOM 558 O O . ILE A 1 72 ? 15.954 -7.737 -28.933 1.00 43.09 72 ILE A O 1
ATOM 562 N N . GLY A 1 73 ? 15.993 -6.306 -27.193 1.00 51.22 73 GLY A N 1
ATOM 563 C CA . GLY A 1 73 ? 14.750 -5.587 -27.516 1.00 51.22 73 GLY A CA 1
ATOM 564 C C . GLY A 1 73 ? 13.516 -5.885 -26.647 1.00 51.22 73 GLY A C 1
ATOM 565 O O . GLY A 1 73 ? 12.498 -5.218 -26.820 1.00 51.22 73 GLY A O 1
ATOM 566 N N . ALA A 1 74 ? 13.562 -6.827 -25.697 1.00 61.34 74 ALA A N 1
ATOM 567 C CA . ALA A 1 74 ? 12.429 -7.064 -24.793 1.00 61.34 74 ALA A CA 1
ATOM 568 C C . ALA A 1 74 ? 12.407 -6.052 -23.628 1.00 61.34 74 ALA A C 1
ATOM 570 O O . ALA A 1 74 ? 13.061 -6.258 -22.604 1.00 61.34 74 ALA A O 1
ATOM 571 N N . CYS A 1 75 ? 11.634 -4.973 -23.794 1.00 74.81 75 CYS A N 1
ATOM 572 C CA . CYS A 1 75 ? 11.296 -4.026 -22.727 1.00 74.81 75 CYS A CA 1
ATOM 573 C C . CYS A 1 75 ? 10.637 -4.762 -21.550 1.00 74.81 75 CYS A C 1
ATOM 575 O O . CYS A 1 75 ? 9.880 -5.716 -21.746 1.00 74.81 75 CYS A O 1
ATOM 577 N N . GLY A 1 76 ? 10.928 -4.327 -20.326 1.00 82.88 76 GLY A N 1
ATOM 578 C CA . GLY A 1 76 ? 10.524 -5.032 -19.114 1.00 82.88 76 GLY A CA 1
ATOM 579 C C . GLY A 1 76 ? 10.149 -4.090 -17.984 1.00 82.88 76 GLY A C 1
ATOM 580 O O . GLY A 1 76 ? 10.394 -2.885 -18.049 1.00 82.88 76 GLY A O 1
ATOM 581 N N . THR A 1 77 ? 9.566 -4.649 -16.930 1.00 86.19 77 THR A N 1
ATOM 582 C CA . THR A 1 77 ? 9.183 -3.900 -15.731 1.00 86.19 77 THR A CA 1
ATOM 583 C C . THR A 1 77 ? 9.655 -4.600 -14.471 1.00 86.19 77 THR A C 1
ATOM 585 O O . THR A 1 77 ? 9.761 -5.825 -14.409 1.00 86.19 77 THR A O 1
ATOM 588 N N . ARG A 1 78 ? 9.944 -3.813 -13.443 1.00 85.56 78 ARG A N 1
ATOM 589 C CA . ARG A 1 78 ? 10.272 -4.275 -12.097 1.00 85.56 78 ARG A CA 1
ATOM 590 C C . ARG A 1 78 ? 9.421 -3.489 -11.125 1.00 85.56 78 ARG A C 1
ATOM 592 O O . ARG A 1 78 ? 9.539 -2.270 -11.087 1.00 85.56 78 ARG A O 1
ATOM 599 N N . ARG A 1 79 ? 8.566 -4.149 -10.354 1.00 88.62 79 ARG A N 1
ATOM 600 C CA . ARG A 1 79 ? 7.677 -3.453 -9.419 1.00 88.62 79 ARG A CA 1
ATOM 601 C C . ARG A 1 79 ? 7.493 -4.197 -8.116 1.00 88.62 79 ARG A C 1
ATOM 603 O O . ARG A 1 79 ? 7.504 -5.428 -8.106 1.00 88.62 79 ARG A O 1
ATOM 610 N N . VAL A 1 80 ? 7.351 -3.425 -7.048 1.00 90.56 80 VAL A N 1
ATOM 611 C CA . VAL A 1 80 ? 6.830 -3.873 -5.761 1.00 90.56 80 VAL A CA 1
ATOM 612 C C . VAL A 1 80 ? 5.458 -3.238 -5.612 1.00 90.56 80 VAL A C 1
ATOM 614 O O . VAL A 1 80 ? 5.320 -2.023 -5.763 1.00 90.56 80 VAL A O 1
ATOM 617 N N . SER A 1 81 ? 4.462 -4.058 -5.317 1.00 93.38 81 SER A N 1
ATOM 618 C CA . SER A 1 81 ? 3.064 -3.644 -5.247 1.00 93.38 81 SER A CA 1
ATOM 619 C C . SER A 1 81 ? 2.429 -4.177 -3.971 1.00 93.38 81 SER A C 1
ATOM 621 O O . SER A 1 81 ? 2.816 -5.239 -3.479 1.00 93.38 81 SER A O 1
ATOM 623 N N . ILE A 1 82 ? 1.436 -3.453 -3.468 1.00 94.44 82 ILE A N 1
ATOM 624 C CA . ILE A 1 82 ? 0.548 -3.898 -2.393 1.00 94.44 82 ILE A CA 1
ATOM 625 C C . ILE A 1 82 ? -0.831 -4.200 -2.986 1.00 94.44 82 ILE A C 1
ATOM 627 O O . ILE A 1 82 ? -1.296 -3.521 -3.909 1.00 94.44 82 ILE A O 1
ATOM 631 N N . SER A 1 83 ? -1.478 -5.244 -2.492 1.00 95.25 83 SER A N 1
ATOM 632 C CA . SER A 1 83 ? -2.870 -5.574 -2.789 1.00 95.25 83 SER A CA 1
ATOM 633 C C . SER A 1 83 ? -3.555 -5.971 -1.496 1.00 95.25 83 SER A C 1
ATOM 635 O O . SER A 1 83 ? -3.087 -6.887 -0.821 1.00 95.25 83 SER A O 1
ATOM 637 N N . VAL A 1 84 ? -4.629 -5.267 -1.164 1.00 94.31 84 VAL A N 1
ATOM 638 C CA . VAL A 1 84 ? -5.373 -5.486 0.076 1.00 94.31 84 VAL A CA 1
ATOM 639 C C . VAL A 1 84 ? -6.468 -6.529 -0.115 1.00 94.31 84 VAL A C 1
ATOM 641 O O . VAL A 1 84 ? -6.933 -6.755 -1.237 1.00 94.31 84 VAL A O 1
ATOM 644 N N . LEU A 1 85 ? -6.892 -7.155 0.975 1.00 92.19 85 LEU A N 1
ATOM 645 C CA . LEU A 1 85 ? -7.964 -8.147 1.017 1.00 92.19 85 LEU A CA 1
ATOM 646 C C . LEU A 1 85 ? -9.087 -7.657 1.945 1.00 92.19 85 LEU A C 1
ATOM 648 O O . LEU A 1 85 ? -8.961 -6.645 2.627 1.00 92.19 85 LEU A O 1
ATOM 652 N N . ASN A 1 86 ? -10.234 -8.336 1.926 1.00 88.44 86 ASN A N 1
ATOM 653 C CA . ASN A 1 86 ? -11.303 -8.172 2.927 1.00 88.44 86 ASN A CA 1
ATOM 654 C C . ASN A 1 86 ? -11.850 -6.738 3.134 1.00 88.44 86 ASN A C 1
ATOM 656 O O . ASN A 1 86 ? -12.399 -6.425 4.184 1.00 88.44 86 ASN A O 1
ATOM 660 N N . GLY A 1 87 ? -11.753 -5.861 2.126 1.00 89.88 87 GLY A N 1
ATOM 661 C CA . GLY A 1 87 ? -12.233 -4.474 2.223 1.00 89.88 87 GLY A CA 1
ATOM 662 C C . GLY A 1 87 ? -11.272 -3.511 2.932 1.00 89.88 87 GLY A C 1
ATOM 663 O O . GLY A 1 87 ? -11.610 -2.336 3.101 1.00 89.88 87 GLY A O 1
ATOM 664 N N . ASN A 1 88 ? -10.072 -3.978 3.286 1.00 94.50 88 ASN A N 1
ATOM 665 C CA . ASN A 1 88 ? -8.976 -3.156 3.787 1.00 94.50 88 ASN A CA 1
ATOM 666 C C . ASN A 1 88 ? -8.551 -2.108 2.748 1.00 94.50 88 ASN A C 1
ATOM 668 O O . ASN A 1 88 ? -9.039 -2.069 1.614 1.00 94.50 88 ASN A O 1
ATOM 672 N N . ALA A 1 89 ? -7.654 -1.207 3.131 1.00 96.94 89 ALA A N 1
ATOM 673 C CA . ALA A 1 89 ? -7.044 -0.283 2.187 1.00 96.94 89 ALA A CA 1
ATOM 674 C C . ALA A 1 89 ? -5.672 0.187 2.657 1.00 96.94 89 ALA A C 1
ATOM 676 O O . ALA A 1 89 ? -5.347 0.140 3.841 1.00 96.94 89 ALA A O 1
ATOM 677 N N . VAL A 1 90 ? -4.914 0.756 1.727 1.00 96.94 90 VAL A N 1
ATOM 678 C CA . VAL A 1 90 ? -3.677 1.476 2.022 1.00 96.94 90 VAL A CA 1
ATOM 679 C C . VAL A 1 90 ? -3.800 2.954 1.703 1.00 96.94 9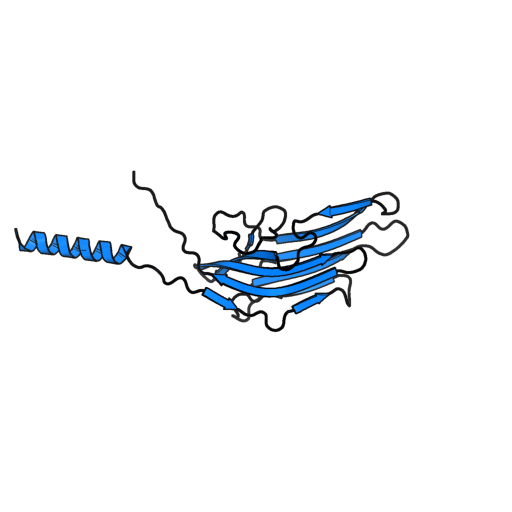0 VAL A C 1
ATOM 681 O O . VAL A 1 90 ? -4.530 3.348 0.790 1.00 96.94 90 VAL A O 1
ATOM 684 N N . ALA A 1 91 ? -3.079 3.779 2.454 1.00 97.81 91 ALA A N 1
ATOM 685 C CA . ALA A 1 91 ? -3.074 5.218 2.264 1.00 97.81 91 ALA A CA 1
ATOM 686 C C . ALA A 1 91 ? -2.439 5.570 0.912 1.00 97.81 91 ALA A C 1
ATOM 688 O O . ALA A 1 91 ? -1.309 5.174 0.625 1.00 97.81 91 ALA A O 1
ATOM 689 N N . GLY A 1 92 ? -3.154 6.328 0.084 1.00 96.69 92 GLY A N 1
ATOM 690 C CA . GLY A 1 92 ? -2.737 6.750 -1.251 1.00 96.69 92 GLY A CA 1
ATOM 691 C C . GLY A 1 92 ? -3.868 6.694 -2.275 1.00 96.69 92 GLY A C 1
ATOM 692 O O . GLY A 1 92 ? -4.950 6.174 -2.017 1.00 96.69 92 GLY A O 1
ATOM 693 N N . SER A 1 93 ? -3.607 7.261 -3.453 1.00 93.06 93 SER A N 1
ATOM 694 C CA . SER A 1 93 ? -4.512 7.217 -4.607 1.00 93.06 93 SER A CA 1
ATOM 695 C C . SER A 1 93 ? -3.932 6.306 -5.691 1.00 93.06 93 SER A C 1
ATOM 697 O O . SER A 1 93 ? -4.050 5.089 -5.599 1.00 93.06 93 SER A O 1
ATOM 699 N N . THR A 1 94 ? -3.236 6.868 -6.680 1.00 92.50 94 THR A N 1
ATOM 700 C CA . THR A 1 94 ? -2.564 6.111 -7.748 1.00 92.50 94 THR A CA 1
ATOM 701 C C . THR A 1 94 ? -1.412 5.264 -7.211 1.00 92.50 94 THR A C 1
ATOM 703 O O . THR A 1 94 ? -1.206 4.135 -7.649 1.00 92.50 94 THR A O 1
ATOM 706 N N . TYR A 1 95 ? -0.662 5.815 -6.255 1.00 96.56 95 TYR A N 1
ATOM 707 C CA . TYR A 1 95 ? 0.462 5.152 -5.606 1.00 96.56 95 TYR A CA 1
ATOM 708 C C . TYR A 1 95 ? 0.288 5.241 -4.090 1.00 96.56 95 TYR A C 1
ATOM 710 O O . TYR A 1 95 ? -0.057 6.324 -3.598 1.00 96.56 95 TYR A O 1
ATOM 718 N N . PRO A 1 96 ? 0.543 4.155 -3.337 1.00 97.19 96 PRO A N 1
ATOM 719 C CA . PRO A 1 96 ? 0.511 4.215 -1.886 1.00 97.19 96 PRO A CA 1
ATOM 720 C C . PRO A 1 96 ? 1.543 5.223 -1.371 1.00 97.19 96 PRO A C 1
ATOM 722 O O . PRO A 1 96 ? 2.619 5.387 -1.955 1.00 97.19 96 PRO A O 1
ATOM 725 N N . LEU A 1 97 ? 1.214 5.929 -0.297 1.00 96.88 97 LEU A N 1
ATOM 726 C CA . LEU A 1 97 ? 2.082 6.930 0.312 1.00 96.88 97 LEU A CA 1
ATOM 727 C C . LEU A 1 97 ? 3.293 6.256 0.966 1.00 96.88 97 LEU A C 1
ATOM 729 O O . LEU A 1 97 ? 3.164 5.191 1.564 1.00 96.88 97 LEU A O 1
ATOM 733 N N . ALA A 1 98 ? 4.459 6.890 0.847 1.00 95.44 98 ALA A N 1
ATOM 734 C CA . ALA A 1 98 ? 5.634 6.588 1.658 1.00 95.44 98 ALA A CA 1
ATOM 735 C C . ALA A 1 98 ? 5.688 7.628 2.779 1.00 95.44 98 ALA A C 1
ATOM 737 O O . ALA A 1 98 ? 6.225 8.719 2.593 1.00 95.44 98 ALA A O 1
ATOM 738 N N . MET A 1 99 ? 5.043 7.327 3.901 1.00 94.75 99 MET A N 1
ATOM 739 C CA . MET A 1 99 ? 4.853 8.279 4.993 1.00 94.75 99 MET A CA 1
ATOM 740 C C . MET A 1 99 ? 6.117 8.345 5.860 1.00 94.75 99 MET A C 1
ATOM 742 O O . MET A 1 99 ? 6.899 7.386 5.931 1.00 94.75 99 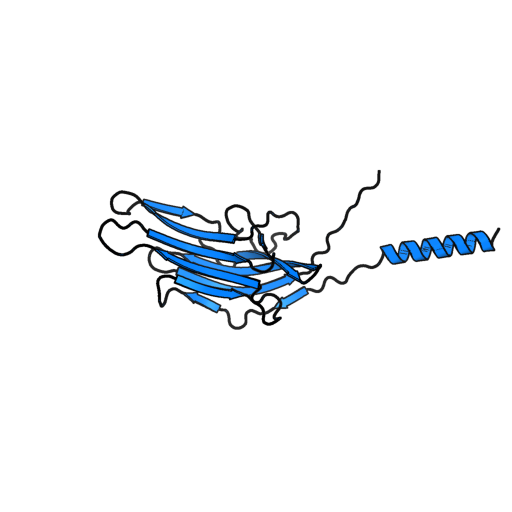MET A O 1
ATOM 746 N N . ASN A 1 100 ? 6.356 9.494 6.479 1.00 94.00 100 ASN A N 1
ATOM 747 C CA . ASN A 1 100 ? 7.442 9.707 7.426 1.00 94.00 100 ASN A CA 1
ATOM 748 C C . ASN A 1 100 ? 7.008 9.326 8.843 1.00 94.00 100 ASN A C 1
ATOM 750 O O . ASN A 1 100 ? 5.822 9.193 9.149 1.00 94.00 100 ASN A O 1
ATOM 754 N N . LEU A 1 101 ? 7.993 9.170 9.729 1.00 88.19 101 LEU A N 1
ATOM 755 C CA . LEU A 1 101 ? 7.723 9.034 11.155 1.00 88.19 101 LEU A CA 1
ATOM 756 C C . LEU A 1 101 ? 6.906 10.242 11.643 1.00 88.19 101 LEU A C 1
ATOM 758 O O . LEU A 1 101 ? 7.284 11.383 11.384 1.00 88.19 101 LEU A O 1
ATOM 762 N N . ASN A 1 102 ? 5.844 9.971 12.404 1.00 86.75 102 ASN A N 1
ATOM 763 C CA . ASN A 1 102 ? 4.905 10.956 12.958 1.00 86.75 102 ASN A CA 1
ATOM 764 C C . ASN A 1 102 ? 4.003 11.668 11.942 1.00 86.75 102 ASN A C 1
ATOM 766 O O . ASN A 1 102 ? 3.324 12.621 12.331 1.00 86.75 102 ASN A O 1
ATOM 770 N N . ASP A 1 103 ? 3.949 11.227 10.683 1.00 92.25 103 ASP A N 1
ATOM 771 C CA . ASP A 1 103 ? 2.861 11.670 9.812 1.00 92.25 103 ASP A CA 1
ATOM 772 C C . ASP A 1 103 ? 1.508 11.336 10.470 1.00 92.25 103 ASP A C 1
ATOM 774 O O . ASP A 1 103 ? 1.393 10.419 11.284 1.00 92.25 103 ASP A O 1
ATOM 778 N N . THR A 1 104 ? 0.461 12.087 10.137 1.00 90.88 104 THR A N 1
ATOM 779 C CA . THR A 1 104 ? -0.888 11.798 10.638 1.00 90.88 104 THR A CA 1
ATOM 780 C C . THR A 1 104 ? -1.531 10.697 9.802 1.00 90.88 104 THR A C 1
ATOM 782 O O . THR A 1 104 ? -1.552 10.784 8.574 1.00 90.88 104 THR A O 1
ATOM 785 N N . ILE A 1 105 ? -2.132 9.707 10.463 1.00 90.25 105 ILE A N 1
ATOM 786 C CA . ILE A 1 105 ? -3.059 8.760 9.840 1.00 90.25 105 ILE A CA 1
ATOM 787 C C . ILE A 1 105 ? -4.478 9.063 10.300 1.00 90.25 105 ILE A C 1
ATOM 789 O O . ILE A 1 105 ? -4.705 9.384 11.468 1.00 90.25 105 ILE A O 1
ATOM 793 N N . SER A 1 106 ? -5.414 9.059 9.354 1.00 89.38 106 SER A N 1
ATOM 794 C CA . SER A 1 106 ? -6.833 9.260 9.628 1.00 89.38 106 SER A CA 1
ATOM 795 C C . SER A 1 106 ? -7.708 8.845 8.460 1.00 89.38 106 SER A C 1
ATOM 797 O O . SER A 1 106 ? -7.247 8.675 7.329 1.00 89.38 106 SER A O 1
ATOM 799 N N . SER A 1 107 ? -9.010 8.762 8.727 1.00 89.69 107 SER A N 1
ATOM 800 C CA . SER A 1 107 ? -10.045 8.568 7.712 1.00 89.69 107 SER A CA 1
ATOM 801 C C . SER A 1 107 ? -10.025 9.627 6.602 1.00 89.69 107 SER A C 1
ATOM 803 O O . SER A 1 107 ? -10.522 9.349 5.515 1.00 89.69 107 SER A O 1
ATOM 805 N N . ALA A 1 108 ? -9.420 10.800 6.833 1.00 92.75 108 ALA A N 1
ATOM 806 C CA . ALA A 1 108 ? -9.338 11.889 5.860 1.00 92.75 108 ALA A CA 1
ATOM 807 C C . ALA A 1 108 ? -8.297 11.664 4.747 1.00 92.75 108 ALA A C 1
ATOM 809 O O . ALA A 1 108 ? -8.283 12.409 3.766 1.00 92.75 108 ALA A O 1
ATOM 810 N N . LEU A 1 109 ? -7.413 10.668 4.879 1.00 95.56 109 LEU A N 1
ATOM 811 C CA . LEU A 1 109 ? -6.495 10.297 3.803 1.00 95.56 109 LEU A CA 1
ATOM 812 C C . LEU A 1 109 ? -7.248 9.677 2.618 1.00 95.56 109 LEU A C 1
ATOM 814 O O . LEU A 1 109 ? -8.330 9.110 2.759 1.00 95.56 109 LEU A O 1
ATOM 818 N N . ALA A 1 110 ? -6.638 9.740 1.435 1.00 97.38 110 ALA A N 1
ATOM 819 C CA . ALA A 1 110 ? -7.065 8.900 0.322 1.00 97.38 110 ALA A CA 1
ATOM 820 C C . ALA A 1 110 ? -6.718 7.433 0.622 1.00 97.38 110 ALA A C 1
ATOM 822 O O . ALA A 1 110 ? -5.636 7.151 1.138 1.00 97.38 110 ALA A O 1
ATOM 823 N N . TRP A 1 111 ? -7.617 6.516 0.267 1.00 96.81 111 TRP A N 1
ATOM 824 C CA . TRP A 1 111 ? -7.469 5.081 0.502 1.00 96.81 111 TRP A CA 1
ATOM 825 C C . TRP A 1 111 ? -7.637 4.312 -0.806 1.00 96.81 111 TRP A C 1
ATOM 827 O O . TRP A 1 111 ? -8.636 4.494 -1.502 1.00 96.81 111 TRP A O 1
ATOM 837 N N . SER A 1 112 ? -6.694 3.425 -1.115 1.00 97.12 112 SER A N 1
ATOM 838 C CA . SER A 1 112 ? -6.724 2.575 -2.305 1.00 97.12 112 SER A CA 1
ATOM 839 C C . SER A 1 112 ? -6.671 1.096 -1.935 1.00 97.12 112 SER A C 1
ATOM 841 O O . SER A 1 112 ? -6.023 0.706 -0.965 1.00 97.12 112 SER A O 1
ATOM 843 N N . ALA A 1 113 ? -7.326 0.259 -2.742 1.00 96.44 113 ALA A N 1
ATOM 844 C CA . ALA A 1 113 ? -7.286 -1.193 -2.585 1.00 96.44 113 ALA A CA 1
ATOM 845 C C . ALA A 1 113 ? -5.975 -1.824 -3.096 1.00 96.44 113 ALA A C 1
ATOM 847 O O . ALA A 1 113 ? -5.652 -2.976 -2.812 1.00 96.44 113 ALA A O 1
ATOM 848 N N . SER A 1 114 ? -5.210 -1.100 -3.909 1.00 95.94 114 SER A N 1
ATOM 849 C CA . SER A 1 114 ? -3.931 -1.587 -4.425 1.00 95.94 114 SER A CA 1
ATOM 850 C C . SER A 1 114 ? -3.080 -0.446 -4.961 1.00 95.94 114 SER A C 1
ATOM 852 O O . SER A 1 114 ? -3.564 0.661 -5.202 1.00 95.94 114 SER A O 1
ATOM 854 N N . GLY A 1 115 ? -1.805 -0.727 -5.191 1.00 95.75 115 GLY A N 1
ATOM 855 C CA . GLY A 1 115 ? -0.957 0.177 -5.949 1.00 95.75 115 GLY A CA 1
ATOM 856 C C . GLY A 1 115 ? 0.497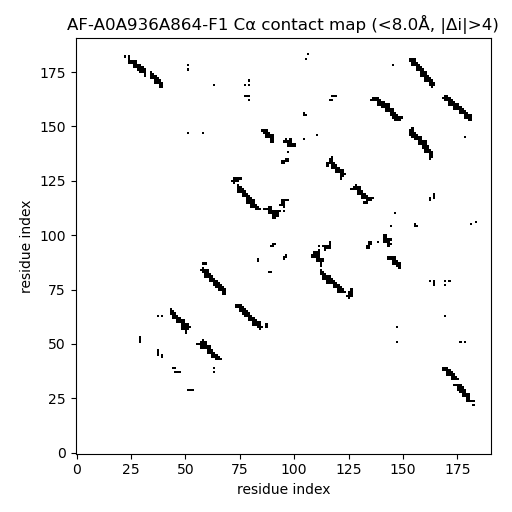 -0.259 -5.978 1.00 95.75 115 GLY A C 1
ATOM 857 O O . GLY A 1 115 ? 0.957 -1.052 -5.151 1.00 95.75 115 GLY A O 1
ATOM 858 N N . ASP A 1 116 ? 1.229 0.279 -6.947 1.00 94.75 116 ASP A N 1
ATOM 859 C CA . ASP A 1 116 ? 2.669 0.078 -7.036 1.00 94.75 116 ASP A CA 1
ATOM 860 C C . ASP A 1 116 ? 3.349 0.985 -6.004 1.00 94.75 116 ASP A C 1
ATOM 862 O O . ASP A 1 116 ? 3.309 2.210 -6.103 1.00 94.75 116 ASP A O 1
ATOM 866 N N . LEU A 1 117 ? 3.988 0.378 -5.003 1.00 94.00 117 LEU A N 1
ATOM 867 C CA . LEU A 1 117 ? 4.823 1.096 -4.039 1.00 94.00 117 LEU A CA 1
ATOM 868 C C . LEU A 1 117 ? 5.985 1.757 -4.786 1.00 94.00 117 LEU A C 1
ATOM 870 O O . LEU A 1 117 ? 6.267 2.947 -4.617 1.00 94.00 117 LEU A O 1
ATOM 874 N N . ARG A 1 118 ? 6.612 0.980 -5.680 1.00 92.12 118 ARG A N 1
ATOM 875 C CA . ARG A 1 118 ? 7.611 1.456 -6.633 1.00 92.12 118 ARG A CA 1
ATOM 876 C C . ARG A 1 118 ? 7.636 0.593 -7.889 1.00 92.12 118 ARG A C 1
ATOM 878 O O . ARG A 1 118 ? 7.509 -0.628 -7.815 1.00 92.12 118 ARG A O 1
ATOM 885 N N . HIS A 1 119 ? 7.858 1.229 -9.033 1.00 89.38 119 HIS A N 1
ATOM 886 C CA . HIS A 1 119 ? 7.883 0.598 -10.347 1.00 89.38 119 HIS A CA 1
ATOM 887 C C . HIS A 1 119 ? 8.989 1.218 -11.213 1.00 89.38 119 HIS A C 1
ATOM 889 O O . HIS A 1 119 ? 9.111 2.433 -11.299 1.00 89.38 119 HIS A O 1
ATOM 895 N N . ILE A 1 120 ? 9.806 0.376 -11.844 1.00 87.44 120 ILE A N 1
ATOM 896 C CA . ILE A 1 120 ? 10.761 0.746 -12.888 1.00 87.44 120 ILE A CA 1
ATOM 897 C C . ILE A 1 120 ? 10.315 0.109 -14.200 1.00 87.44 120 ILE A C 1
ATOM 899 O O . ILE A 1 120 ? 10.102 -1.106 -14.257 1.00 87.44 120 ILE A O 1
ATOM 903 N N . GLN A 1 121 ? 10.243 0.913 -15.253 1.00 88.69 121 GLN A N 1
ATOM 904 C CA . GLN A 1 121 ? 9.958 0.483 -16.612 1.00 88.69 121 GLN A CA 1
ATOM 905 C C . GLN A 1 121 ? 11.165 0.759 -17.508 1.00 88.69 121 GLN A C 1
ATOM 907 O O . GLN A 1 121 ? 11.707 1.861 -17.521 1.00 88.69 121 GLN A O 1
ATOM 912 N N . PHE A 1 122 ? 11.574 -0.255 -18.267 1.00 85.12 122 PHE A N 1
ATOM 913 C CA . PHE A 1 122 ? 12.574 -0.119 -19.321 1.00 85.12 122 PHE A CA 1
ATOM 914 C C . PHE A 1 122 ? 11.847 0.068 -20.650 1.00 85.12 122 PHE A C 1
ATOM 916 O O . PHE A 1 122 ? 11.050 -0.791 -21.032 1.00 85.12 122 PHE A O 1
ATOM 923 N N . SER A 1 123 ? 12.107 1.173 -21.340 1.00 84.06 123 SER A N 1
ATOM 924 C CA . SER A 1 123 ? 11.404 1.578 -22.558 1.00 84.06 123 SER A CA 1
ATOM 925 C C . SER A 1 123 ? 12.378 2.030 -23.661 1.00 84.06 123 SER A C 1
ATOM 927 O O . SER A 1 123 ? 13.590 2.146 -23.453 1.00 84.06 123 SER A O 1
ATOM 929 N N . GLY A 1 124 ? 11.852 2.235 -24.871 1.00 77.69 124 GLY A N 1
ATOM 930 C CA . GLY A 1 124 ? 12.611 2.719 -26.027 1.00 77.69 124 GLY A CA 1
ATOM 931 C C . GLY A 1 124 ? 13.252 1.625 -26.897 1.00 77.69 124 GLY A C 1
ATOM 932 O O . GLY A 1 124 ? 13.289 0.448 -26.522 1.00 77.69 124 GLY A O 1
ATOM 933 N N . PRO A 1 125 ? 13.754 2.002 -28.088 1.00 70.31 125 PRO A N 1
ATOM 934 C CA . PRO A 1 125 ? 14.433 1.080 -28.986 1.00 70.31 125 PRO A CA 1
ATOM 935 C C . PRO A 1 125 ? 15.733 0.634 -28.308 1.00 70.31 125 PRO A C 1
ATOM 937 O O . PRO A 1 125 ? 16.661 1.419 -28.168 1.00 70.31 125 PRO A O 1
ATOM 940 N N . ILE A 1 126 ? 15.786 -0.632 -27.877 1.00 76.75 126 ILE A N 1
ATOM 941 C CA . ILE A 1 126 ? 16.889 -1.259 -27.112 1.00 76.75 126 ILE A CA 1
ATOM 942 C C . ILE A 1 126 ? 16.819 -1.035 -25.578 1.00 76.75 126 ILE A C 1
ATOM 944 O O . ILE A 1 126 ? 17.746 -1.386 -24.855 1.00 76.75 126 ILE A O 1
ATOM 948 N N . CYS A 1 127 ? 15.688 -0.564 -25.038 1.00 78.12 127 CYS A N 1
ATOM 949 C CA . CYS A 1 127 ? 15.412 -0.574 -23.588 1.00 78.12 127 CYS A CA 1
ATOM 950 C C . CYS A 1 127 ? 16.376 0.275 -22.733 1.00 78.12 127 CYS A C 1
ATOM 952 O O . CYS A 1 127 ? 16.666 -0.072 -21.585 1.00 78.12 127 CYS A O 1
ATOM 954 N N . THR A 1 128 ? 16.905 1.363 -23.293 1.00 77.19 128 THR A N 1
ATOM 955 C CA . THR A 1 128 ? 17.862 2.252 -22.614 1.00 77.19 128 THR A CA 1
ATOM 956 C C . THR A 1 128 ? 17.191 3.342 -21.785 1.00 77.19 128 THR A C 1
ATOM 958 O O . THR A 1 128 ? 17.839 3.930 -20.921 1.00 77.19 128 THR A O 1
ATOM 961 N N . THR A 1 129 ? 15.914 3.629 -22.039 1.00 85.62 129 THR A N 1
ATOM 962 C CA . THR A 1 129 ? 15.144 4.593 -21.251 1.00 85.62 129 THR A CA 1
ATOM 963 C C . THR A 1 129 ? 14.642 3.909 -19.987 1.00 85.62 129 THR A C 1
ATOM 965 O O . THR A 1 129 ? 14.113 2.797 -20.047 1.00 85.62 129 THR A O 1
ATOM 968 N N . ILE A 1 130 ? 14.840 4.560 -18.841 1.00 85.44 130 ILE A N 1
ATOM 969 C CA . ILE A 1 130 ? 14.433 4.053 -17.531 1.00 85.44 130 ILE A CA 1
ATOM 970 C C . ILE A 1 130 ? 13.449 5.047 -16.929 1.00 85.44 130 ILE A C 1
ATOM 972 O O . ILE A 1 130 ? 13.843 6.127 -16.491 1.00 85.44 130 ILE A O 1
ATOM 976 N N . ASP A 1 131 ? 12.186 4.646 -16.868 1.00 88.75 131 ASP A N 1
ATOM 977 C CA . ASP A 1 131 ? 11.121 5.405 -16.225 1.00 88.75 131 ASP A CA 1
ATOM 978 C C . ASP A 1 131 ? 10.887 4.840 -14.818 1.00 88.75 131 ASP A C 1
ATOM 980 O O . ASP A 1 131 ? 10.849 3.623 -14.623 1.00 88.75 131 ASP A O 1
ATOM 984 N N . THR A 1 132 ? 10.770 5.713 -13.815 1.00 89.25 132 THR A N 1
ATOM 985 C CA . THR A 1 132 ? 10.530 5.317 -12.418 1.00 89.25 132 THR A CA 1
ATOM 986 C C . THR A 1 132 ? 9.242 5.945 -11.905 1.00 89.25 132 THR A C 1
ATOM 988 O O . THR A 1 132 ? 9.005 7.135 -12.095 1.00 89.25 132 THR A O 1
ATOM 991 N N . PHE A 1 133 ? 8.437 5.141 -11.218 1.00 92.69 133 PHE A N 1
ATOM 992 C CA . PHE A 1 133 ? 7.136 5.502 -10.669 1.00 92.69 133 PHE A CA 1
ATOM 993 C C . PHE A 1 133 ? 6.985 5.004 -9.226 1.00 92.69 133 PHE A C 1
ATOM 995 O O . PHE A 1 133 ? 7.715 4.110 -8.780 1.00 92.69 133 PHE A O 1
ATOM 1002 N N . GLY A 1 134 ? 5.981 5.538 -8.531 1.00 93.88 134 GLY A N 1
ATOM 1003 C CA . GLY A 1 134 ? 5.666 5.210 -7.142 1.00 93.88 134 GLY A CA 1
ATOM 1004 C C . GLY A 1 134 ? 6.373 6.111 -6.130 1.00 93.88 134 GLY A C 1
ATOM 1005 O O . GLY A 1 134 ? 7.405 6.723 -6.415 1.00 93.88 134 GLY A O 1
ATOM 1006 N N . ASN A 1 135 ? 5.801 6.191 -4.929 1.00 95.44 135 ASN A N 1
ATOM 1007 C CA . ASN A 1 135 ? 6.269 7.107 -3.884 1.00 95.44 135 ASN A CA 1
ATOM 1008 C C . ASN A 1 135 ? 7.427 6.536 -3.051 1.00 95.44 135 ASN A C 1
ATOM 1010 O O . ASN A 1 135 ? 8.089 7.275 -2.332 1.00 95.44 135 ASN A O 1
ATOM 1014 N N . TRP A 1 136 ? 7.716 5.236 -3.155 1.00 93.19 136 TRP A N 1
ATOM 1015 C CA . TRP A 1 136 ? 8.692 4.547 -2.303 1.00 93.19 136 TRP A CA 1
ATOM 1016 C C . TRP A 1 136 ? 10.116 4.568 -2.878 1.00 93.19 136 TRP A C 1
ATOM 1018 O O . TRP A 1 136 ? 10.823 3.558 -2.902 1.00 93.19 136 TRP A O 1
ATOM 1028 N N . THR A 1 137 ? 10.549 5.721 -3.392 1.00 85.25 137 THR A N 1
ATOM 1029 C CA . THR A 1 137 ? 11.891 5.896 -3.968 1.00 85.25 137 THR A CA 1
ATOM 1030 C C . THR A 1 137 ? 12.913 6.162 -2.868 1.00 85.25 137 THR A C 1
ATOM 1032 O O . THR A 1 137 ? 12.781 7.125 -2.127 1.00 85.25 137 THR A O 1
ATOM 1035 N N . ASN A 1 138 ? 13.950 5.320 -2.783 1.00 73.06 138 ASN A N 1
ATOM 1036 C CA . ASN A 1 138 ? 14.972 5.370 -1.725 1.00 73.06 138 ASN A CA 1
ATOM 1037 C C . ASN A 1 138 ? 14.384 5.304 -0.307 1.00 73.06 138 ASN A C 1
ATOM 1039 O O . ASN A 1 138 ? 14.944 5.892 0.615 1.00 73.06 138 ASN A O 1
ATOM 1043 N N . SER A 1 139 ? 13.263 4.596 -0.139 1.00 78.00 139 SER A N 1
ATOM 1044 C CA . SER A 1 139 ? 12.626 4.484 1.167 1.00 78.00 139 SER A CA 1
ATOM 1045 C C . SER A 1 139 ? 13.551 3.719 2.115 1.00 78.00 139 SER A C 1
ATOM 1047 O O . SER A 1 139 ? 14.036 2.629 1.796 1.00 78.00 139 SER A O 1
ATOM 1049 N N . ILE A 1 140 ? 13.824 4.304 3.272 1.00 80.12 140 ILE A N 1
ATOM 1050 C CA . ILE A 1 140 ? 14.522 3.667 4.386 1.00 80.12 140 ILE A CA 1
ATOM 1051 C C . ILE A 1 140 ? 13.652 3.980 5.590 1.00 80.12 140 ILE A C 1
ATOM 1053 O O . ILE A 1 140 ? 13.461 5.149 5.905 1.00 80.12 140 ILE A O 1
ATOM 1057 N N . ASP A 1 141 ? 13.095 2.946 6.218 1.00 80.94 141 ASP A N 1
ATOM 1058 C CA . ASP A 1 141 ? 12.245 3.105 7.402 1.00 80.94 141 ASP A CA 1
ATOM 1059 C C . ASP A 1 141 ? 11.037 4.042 7.219 1.00 80.94 141 ASP A C 1
ATOM 1061 O O . ASP A 1 141 ? 10.612 4.723 8.152 1.00 80.94 141 ASP A O 1
ATOM 1065 N N . ASN A 1 142 ? 10.457 4.056 6.017 1.00 91.69 142 ASN A N 1
ATOM 1066 C CA . ASN A 1 142 ? 9.186 4.728 5.766 1.00 91.69 142 ASN A CA 1
ATOM 1067 C C . ASN A 1 142 ? 8.006 3.875 6.239 1.00 91.69 142 ASN A C 1
ATOM 1069 O O . ASN A 1 142 ? 8.131 2.675 6.497 1.00 91.69 142 ASN A O 1
ATOM 1073 N N . TYR A 1 143 ? 6.840 4.511 6.312 1.00 92.62 143 TYR A N 1
ATOM 1074 C CA . TYR A 1 143 ? 5.622 3.912 6.830 1.00 92.62 143 TYR A CA 1
ATOM 1075 C C . TYR A 1 143 ? 4.542 3.843 5.751 1.00 92.62 143 TYR A C 1
ATOM 1077 O O . TYR A 1 143 ? 4.258 4.822 5.062 1.00 92.62 143 TYR A O 1
ATOM 1085 N N . LEU A 1 144 ? 3.935 2.669 5.606 1.00 94.44 144 LEU A N 1
ATOM 1086 C CA . LEU A 1 144 ? 2.742 2.463 4.799 1.00 94.44 144 LEU A CA 1
ATOM 1087 C C . LEU A 1 144 ? 1.526 2.645 5.698 1.00 94.44 144 LEU A C 1
ATOM 1089 O O . LEU A 1 144 ? 1.383 1.917 6.678 1.00 94.44 144 LEU A O 1
ATOM 1093 N N . GLY A 1 145 ? 0.663 3.605 5.369 1.00 94.94 145 GLY A N 1
ATOM 1094 C CA . GLY A 1 145 ? -0.611 3.764 6.060 1.00 94.94 145 GLY A CA 1
ATOM 1095 C C . GLY A 1 145 ? -1.553 2.610 5.721 1.00 94.94 145 GLY A C 1
AT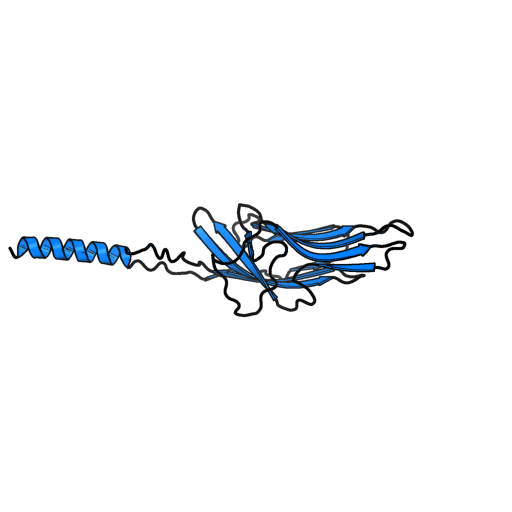OM 1096 O O . GLY A 1 145 ? -1.790 2.334 4.545 1.00 94.94 145 GLY A O 1
ATOM 1097 N N . LEU A 1 146 ? -2.089 1.958 6.745 1.00 93.94 146 LEU A N 1
ATOM 1098 C CA . LEU A 1 146 ? -2.995 0.817 6.673 1.00 93.94 146 LEU A CA 1
ATOM 1099 C C . LEU A 1 146 ? -4.367 1.218 7.207 1.00 93.94 146 LEU A C 1
ATOM 1101 O O . LEU A 1 146 ? -4.461 1.915 8.218 1.00 93.94 146 LEU A O 1
ATOM 1105 N N . LYS A 1 147 ? -5.420 0.733 6.556 1.00 94.00 147 LYS A N 1
ATOM 1106 C CA . LYS A 1 147 ? -6.787 0.723 7.065 1.00 94.00 147 LYS A CA 1
ATOM 1107 C C . LYS A 1 147 ? -7.270 -0.720 7.080 1.00 94.00 147 LYS A C 1
ATOM 1109 O O . LYS A 1 147 ? -7.473 -1.305 6.018 1.00 94.00 147 LYS A O 1
ATOM 1114 N N . LEU A 1 148 ? -7.475 -1.250 8.275 1.00 91.94 148 LEU A N 1
ATOM 1115 C CA . LEU A 1 148 ? -7.963 -2.602 8.513 1.00 91.94 148 LEU A CA 1
ATOM 1116 C C . LEU A 1 148 ? -9.433 -2.546 8.939 1.00 91.94 148 LEU A C 1
ATOM 1118 O O . LEU A 1 148 ? -9.803 -1.747 9.802 1.00 91.94 148 LEU A O 1
ATOM 1122 N N . ILE A 1 149 ? -10.264 -3.404 8.356 1.00 91.50 149 ILE A N 1
ATOM 1123 C CA . ILE A 1 149 ? -11.674 -3.552 8.713 1.00 91.50 149 ILE A CA 1
ATOM 1124 C C . ILE A 1 149 ? -11.872 -4.910 9.388 1.00 91.50 149 ILE A C 1
ATOM 1126 O O . ILE A 1 149 ? -11.652 -5.950 8.777 1.00 91.50 149 ILE A O 1
ATOM 1130 N N . VAL A 1 150 ? -12.336 -4.903 10.641 1.00 87.19 150 VAL A N 1
ATOM 1131 C CA . VAL A 1 150 ? -12.680 -6.122 11.393 1.00 87.19 150 VAL A CA 1
ATOM 1132 C C . VAL A 1 150 ? -14.134 -6.028 11.837 1.00 87.19 150 VAL A C 1
ATOM 1134 O O . VAL A 1 150 ? -14.484 -5.266 12.743 1.00 87.19 150 VAL A O 1
ATOM 1137 N N . GLY A 1 151 ? -15.010 -6.786 11.176 1.00 87.25 151 GLY A N 1
ATOM 1138 C CA . GLY A 1 151 ? -16.454 -6.667 11.372 1.00 87.25 151 GLY A CA 1
ATOM 1139 C C . GLY A 1 151 ? -16.950 -5.269 10.990 1.00 87.25 151 GLY A C 1
ATOM 1140 O O . GLY A 1 151 ? -16.860 -4.872 9.833 1.00 87.25 151 GLY A O 1
ATOM 1141 N N . THR A 1 152 ? -17.476 -4.521 11.961 1.00 85.62 152 THR A N 1
ATOM 1142 C CA . THR A 1 152 ? -17.935 -3.129 11.781 1.00 85.62 152 THR A CA 1
ATOM 1143 C C . THR A 1 152 ? -16.884 -2.093 12.178 1.00 85.62 152 THR A C 1
ATOM 1145 O O . THR A 1 152 ? -17.111 -0.897 12.012 1.00 85.62 152 THR A O 1
ATOM 1148 N N . ASN A 1 153 ? -15.755 -2.531 12.736 1.00 83.62 153 ASN A N 1
ATOM 1149 C CA . ASN A 1 153 ? -14.735 -1.647 13.281 1.00 83.62 153 ASN A CA 1
ATOM 1150 C C . ASN A 1 153 ? -13.673 -1.340 12.227 1.00 83.62 153 ASN A C 1
ATOM 1152 O O . ASN A 1 153 ? -13.265 -2.218 11.466 1.00 83.62 153 ASN A O 1
ATOM 1156 N N . THR A 1 154 ? -13.199 -0.095 12.219 1.00 88.06 154 THR A N 1
ATOM 1157 C CA . THR A 1 154 ? -12.100 0.355 11.360 1.00 88.06 154 THR A CA 1
ATOM 1158 C C . THR A 1 154 ? -10.894 0.726 12.215 1.00 88.06 154 THR A C 1
ATOM 1160 O O . THR A 1 154 ? -11.008 1.482 13.179 1.00 88.06 154 THR A O 1
ATOM 1163 N N . TYR A 1 155 ? -9.736 0.204 11.834 1.00 87.56 155 TYR A N 1
ATOM 1164 C CA . TYR A 1 155 ? -8.446 0.431 12.469 1.00 87.56 155 TYR A CA 1
ATOM 1165 C C . TYR A 1 155 ? -7.533 1.119 11.464 1.00 87.56 155 TYR A C 1
ATOM 1167 O O . TYR A 1 155 ? -7.549 0.795 10.277 1.00 87.56 155 TYR A O 1
ATOM 1175 N N . PHE A 1 156 ? -6.711 2.042 11.941 1.00 89.56 156 PHE A N 1
ATOM 1176 C CA . PHE A 1 156 ? -5.721 2.742 11.142 1.00 89.56 156 PHE A CA 1
ATOM 1177 C C . PHE A 1 156 ? -4.338 2.514 11.726 1.00 89.56 156 PHE A C 1
ATOM 1179 O O . PHE A 1 156 ? -4.142 2.572 12.936 1.00 89.56 156 PHE A O 1
ATOM 1186 N N . GLY A 1 157 ? -3.345 2.263 10.888 1.00 88.88 157 GLY A N 1
ATOM 1187 C CA . GLY A 1 157 ? -2.000 2.050 11.394 1.00 88.88 157 GLY A CA 1
ATOM 1188 C C . GLY A 1 157 ? -0.904 2.168 10.366 1.00 88.88 157 GLY A C 1
ATOM 1189 O O . GLY A 1 157 ? -1.104 2.620 9.246 1.00 88.88 157 GLY A O 1
ATOM 1190 N N . TRP A 1 158 ? 0.282 1.755 10.774 1.00 88.75 158 TRP A N 1
ATOM 1191 C CA . TRP A 1 158 ? 1.504 1.923 10.018 1.00 88.75 158 TRP A CA 1
ATOM 1192 C C . TRP A 1 158 ? 2.221 0.591 9.905 1.00 88.75 158 TRP A C 1
ATOM 1194 O O . TRP A 1 158 ? 2.460 -0.073 10.912 1.00 88.75 158 TRP A O 1
ATOM 1204 N N . LEU A 1 159 ? 2.647 0.247 8.697 1.00 88.75 159 LEU A N 1
ATOM 1205 C CA . LEU A 1 159 ? 3.663 -0.772 8.472 1.00 88.75 159 LEU A CA 1
ATOM 1206 C C . LEU A 1 159 ? 4.991 -0.073 8.172 1.00 88.75 159 LEU A C 1
ATOM 1208 O O . LEU A 1 159 ? 5.127 0.593 7.144 1.00 88.75 159 LEU A O 1
ATOM 1212 N N . ARG A 1 160 ? 5.976 -0.228 9.060 1.00 88.25 160 ARG A N 1
ATOM 1213 C CA . ARG A 1 160 ? 7.353 0.215 8.826 1.00 88.25 160 ARG A CA 1
ATOM 1214 C C . ARG A 1 160 ? 8.018 -0.740 7.850 1.00 88.25 160 ARG A C 1
ATOM 1216 O O . ARG A 1 160 ? 8.148 -1.937 8.124 1.00 88.25 160 ARG A O 1
ATOM 1223 N N . MET A 1 161 ? 8.471 -0.208 6.723 1.00 86.25 161 MET A N 1
ATOM 1224 C CA . MET A 1 161 ? 9.092 -1.015 5.684 1.00 86.25 161 MET A CA 1
ATOM 1225 C C . MET A 1 161 ? 10.098 -0.234 4.837 1.00 86.25 161 MET A C 1
ATOM 1227 O O . MET A 1 161 ? 10.109 0.995 4.757 1.00 86.25 161 MET A O 1
ATOM 1231 N N . GLN A 1 162 ? 10.945 -0.993 4.155 1.00 87.06 162 GLN A N 1
ATOM 1232 C CA . GLN A 1 162 ? 11.899 -0.499 3.176 1.00 87.06 162 GLN A CA 1
ATOM 1233 C C . GLN A 1 162 ? 11.629 -1.144 1.816 1.00 87.06 162 GLN A C 1
ATOM 1235 O O . GLN A 1 162 ? 11.490 -2.364 1.726 1.00 87.06 162 GLN A O 1
ATOM 1240 N N . VAL A 1 163 ? 11.627 -0.338 0.749 1.00 85.31 163 VAL A N 1
ATOM 1241 C CA . VAL A 1 163 ? 11.512 -0.799 -0.642 1.00 85.31 163 VAL A CA 1
ATOM 1242 C C . VAL A 1 163 ? 12.759 -0.401 -1.421 1.00 85.31 163 VAL A C 1
ATOM 1244 O O . VAL A 1 163 ? 13.001 0.767 -1.728 1.00 85.31 163 VAL A O 1
ATOM 1247 N N . ASN A 1 164 ? 13.545 -1.400 -1.807 1.00 80.56 164 ASN A N 1
ATOM 1248 C CA . ASN A 1 164 ? 14.722 -1.229 -2.638 1.00 80.56 164 ASN A CA 1
ATOM 1249 C C . ASN A 1 164 ? 14.529 -1.931 -3.985 1.00 80.56 164 ASN A C 1
ATOM 1251 O O . ASN A 1 164 ? 14.554 -3.157 -4.092 1.00 80.56 164 ASN A O 1
ATOM 1255 N N . ILE A 1 165 ? 14.350 -1.120 -5.025 1.00 75.12 165 ILE A N 1
ATOM 1256 C CA . ILE A 1 165 ? 14.317 -1.564 -6.412 1.00 75.12 165 ILE A CA 1
ATOM 1257 C C . ILE A 1 165 ? 15.501 -0.935 -7.142 1.00 75.12 165 ILE A C 1
ATOM 1259 O O . ILE A 1 165 ? 15.630 0.289 -7.213 1.00 75.12 165 ILE A O 1
ATOM 1263 N N . THR A 1 166 ? 16.340 -1.779 -7.727 1.00 65.69 166 THR A N 1
ATOM 1264 C CA . THR A 1 166 ? 17.409 -1.401 -8.653 1.00 65.69 166 THR A CA 1
ATOM 1265 C C . THR A 1 166 ? 17.264 -2.174 -9.963 1.00 65.69 166 THR A C 1
ATOM 1267 O O . THR A 1 166 ? 16.419 -3.062 -10.118 1.00 65.69 166 THR A O 1
ATOM 1270 N N . THR A 1 167 ? 18.142 -1.871 -10.917 1.00 60.00 167 THR A N 1
ATOM 1271 C CA . THR A 1 167 ? 18.232 -2.586 -12.195 1.00 60.00 167 THR A CA 1
ATOM 1272 C C . THR A 1 167 ? 18.551 -4.074 -12.044 1.00 60.00 167 THR A C 1
ATOM 1274 O O . THR A 1 167 ? 18.260 -4.830 -12.966 1.00 60.00 167 THR A O 1
ATOM 1277 N N . ASN A 1 168 ? 19.095 -4.513 -10.900 1.00 53.31 168 ASN A N 1
ATOM 1278 C CA . ASN A 1 168 ? 19.488 -5.906 -10.665 1.00 53.31 168 ASN A CA 1
ATOM 1279 C C . ASN A 1 168 ? 18.834 -6.540 -9.430 1.00 53.31 168 ASN A C 1
ATOM 1281 O O . ASN A 1 168 ? 18.598 -7.742 -9.440 1.00 53.31 168 ASN A O 1
ATOM 1285 N N . ILE A 1 169 ? 18.468 -5.755 -8.418 1.00 53.31 169 ILE A N 1
ATOM 1286 C CA . ILE A 1 169 ? 17.987 -6.239 -7.117 1.00 53.31 169 ILE A CA 1
ATOM 1287 C C . ILE A 1 169 ? 16.595 -5.672 -6.830 1.00 53.31 169 ILE A C 1
ATOM 1289 O O . ILE A 1 169 ? 16.368 -4.475 -6.991 1.00 53.31 169 ILE A O 1
ATOM 1293 N N . MET A 1 170 ? 15.689 -6.540 -6.385 1.00 52.56 170 MET A N 1
ATOM 1294 C CA . MET A 1 170 ? 14.394 -6.198 -5.793 1.00 52.56 170 MET A CA 1
ATOM 1295 C C . MET A 1 170 ? 14.393 -6.736 -4.366 1.00 52.56 170 MET A C 1
ATOM 1297 O O . MET A 1 170 ? 14.523 -7.949 -4.178 1.00 52.56 170 MET A O 1
ATOM 1301 N N . ARG A 1 171 ? 14.267 -5.857 -3.377 1.00 54.09 171 ARG A N 1
ATOM 1302 C CA . ARG A 1 171 ? 14.170 -6.226 -1.967 1.00 54.09 171 ARG A CA 1
ATOM 1303 C C . ARG A 1 171 ? 13.142 -5.346 -1.280 1.00 54.09 171 ARG A C 1
ATOM 1305 O O . ARG A 1 171 ? 13.260 -4.124 -1.311 1.00 54.09 171 ARG A O 1
ATOM 1312 N N . THR A 1 172 ? 12.195 -5.984 -0.617 1.00 51.09 172 THR A N 1
ATOM 1313 C CA . THR A 1 172 ? 11.315 -5.333 0.347 1.00 51.09 172 THR A CA 1
ATOM 1314 C C . THR A 1 172 ? 11.565 -5.964 1.702 1.00 51.09 172 THR A C 1
ATOM 1316 O O . THR A 1 172 ? 11.617 -7.188 1.795 1.00 51.09 172 THR A O 1
ATOM 1319 N N . THR A 1 173 ? 11.741 -5.151 2.735 1.00 61.31 173 THR A N 1
ATOM 1320 C CA . THR A 1 173 ? 11.862 -5.632 4.115 1.00 61.31 173 THR A CA 1
ATOM 1321 C C . THR A 1 173 ? 10.754 -4.994 4.938 1.00 61.31 173 THR A C 1
ATOM 1323 O O . THR A 1 173 ? 10.626 -3.769 4.938 1.00 61.31 173 THR A O 1
ATOM 1326 N N . ALA A 1 174 ? 9.939 -5.820 5.589 1.00 53.78 174 ALA A N 1
ATOM 1327 C CA . ALA A 1 174 ? 8.983 -5.388 6.601 1.00 53.78 174 ALA A CA 1
ATOM 1328 C C . ALA A 1 174 ? 9.639 -5.527 7.978 1.00 53.78 174 ALA A C 1
ATOM 1330 O O . ALA A 1 174 ? 10.250 -6.560 8.247 1.00 53.78 174 ALA A O 1
ATOM 1331 N N . HIS A 1 175 ? 9.531 -4.485 8.803 1.00 54.00 175 HIS A N 1
ATOM 1332 C CA . HIS A 1 175 ? 10.205 -4.412 10.104 1.00 54.00 175 HIS A CA 1
ATOM 1333 C C . HIS A 1 175 ? 9.234 -4.399 11.286 1.00 54.00 175 HIS A C 1
ATOM 1335 O O . HIS A 1 175 ? 9.551 -4.901 12.351 1.00 54.00 175 HIS A O 1
ATOM 1341 N N . GLN A 1 176 ? 8.069 -3.760 11.147 1.00 51.50 176 GLN A N 1
ATOM 1342 C CA . GLN A 1 176 ? 7.141 -3.608 12.270 1.00 51.50 176 GLN A CA 1
ATOM 1343 C C . GLN A 1 176 ? 5.758 -3.177 11.783 1.00 51.50 176 GLN A C 1
ATOM 1345 O O . GLN A 1 176 ? 5.670 -2.284 10.938 1.00 51.50 176 GLN A O 1
ATOM 1350 N N . ILE A 1 177 ? 4.687 -3.734 12.352 1.00 55.47 177 ILE A N 1
ATOM 1351 C CA . ILE A 1 177 ? 3.308 -3.267 12.147 1.00 55.47 177 ILE A CA 1
ATOM 1352 C C . ILE A 1 177 ? 2.782 -2.671 13.452 1.00 55.47 177 ILE A C 1
ATOM 1354 O O . ILE A 1 177 ? 2.867 -3.277 14.516 1.00 55.47 177 ILE A O 1
ATOM 1358 N N . ASN A 1 178 ? 2.214 -1.472 13.365 1.00 54.09 178 ASN A N 1
ATOM 1359 C CA . ASN A 1 178 ? 1.550 -0.805 14.478 1.00 54.09 178 ASN A CA 1
ATOM 1360 C C . ASN A 1 178 ? 0.130 -0.428 14.049 1.00 54.09 178 ASN A C 1
ATOM 1362 O O . ASN A 1 178 ? -0.029 0.469 13.222 1.00 54.09 178 ASN A O 1
ATOM 1366 N N . LEU A 1 179 ? -0.895 -1.077 14.603 1.00 50.97 179 LEU A N 1
ATOM 1367 C CA . LEU A 1 179 ? -2.296 -0.743 14.349 1.00 50.97 179 LEU A CA 1
ATOM 1368 C C . LEU A 1 179 ? -2.900 0.018 15.530 1.00 50.97 179 LEU A C 1
ATOM 1370 O O . LEU A 1 179 ? -2.686 -0.308 16.697 1.00 50.97 179 LEU A O 1
ATOM 1374 N N . PHE A 1 180 ? -3.701 1.030 15.223 1.00 48.44 180 PHE A N 1
ATOM 1375 C CA . PHE A 1 180 ? -4.390 1.862 16.198 1.00 48.44 180 PHE A CA 1
ATOM 1376 C C . PHE A 1 180 ? -5.882 1.877 15.856 1.00 48.44 180 PHE A C 1
ATOM 1378 O O . PHE A 1 180 ? -6.276 2.013 14.699 1.00 48.44 180 PHE A O 1
ATOM 1385 N N . LEU A 1 181 ? -6.749 1.761 16.856 1.00 42.03 181 LEU A N 1
ATOM 1386 C CA . LEU A 1 181 ? -8.140 2.181 16.684 1.00 42.03 181 LEU A CA 1
ATOM 1387 C C . LEU A 1 181 ? -8.165 3.702 16.549 1.00 42.03 181 LEU A C 1
ATOM 1389 O O . LEU A 1 181 ? -7.736 4.398 17.468 1.00 42.03 181 LEU A O 1
ATOM 1393 N N . GLN A 1 182 ? -8.683 4.216 15.435 1.00 43.91 182 GLN A N 1
ATOM 1394 C CA . GLN A 1 182 ? -9.049 5.626 15.348 1.00 43.91 182 GLN A CA 1
ATOM 1395 C C . GLN A 1 182 ? -10.563 5.722 15.341 1.00 43.91 182 GLN A C 1
ATOM 1397 O O . GLN A 1 182 ? -11.229 5.257 14.417 1.00 43.91 182 GLN A O 1
ATOM 1402 N N . GLU A 1 183 ? -11.090 6.315 16.403 1.00 49.41 183 GLU A N 1
ATOM 1403 C CA . GLU A 1 183 ? -12.498 6.660 16.508 1.00 49.41 183 GLU A CA 1
ATOM 1404 C C . GLU A 1 183 ? -12.827 7.686 15.416 1.00 49.41 183 GLU A C 1
ATOM 1406 O O . GLU A 1 183 ? -12.144 8.709 15.279 1.00 49.41 183 GLU A O 1
ATOM 1411 N N . ILE A 1 184 ? -13.867 7.419 14.624 1.00 39.59 184 ILE A N 1
ATOM 1412 C CA . ILE A 1 184 ? -14.509 8.471 13.843 1.00 39.59 184 ILE A CA 1
ATOM 1413 C C . ILE A 1 184 ? -15.120 9.400 14.888 1.00 39.59 184 ILE A C 1
ATOM 1415 O O . ILE A 1 184 ? -16.112 9.059 15.524 1.00 39.59 184 ILE A O 1
ATOM 1419 N N . GLN A 1 185 ? -14.498 10.555 15.110 1.00 35.62 185 GLN A N 1
ATOM 1420 C CA . GLN A 1 185 ? -15.189 11.662 15.752 1.00 35.62 185 GLN A CA 1
ATOM 1421 C C . GLN A 1 185 ? -16.279 12.085 14.764 1.00 35.62 185 GLN A C 1
ATOM 1423 O O . GLN A 1 185 ? -16.020 12.876 13.855 1.00 35.62 185 GLN A O 1
ATOM 1428 N N . GLU A 1 186 ? -17.472 11.499 14.883 1.00 38.88 186 GLU A N 1
ATOM 1429 C CA . GLU A 1 186 ? -18.688 12.049 14.293 1.00 38.88 186 GLU A CA 1
ATOM 1430 C C . GLU A 1 186 ? -18.903 13.417 14.948 1.00 38.88 186 GLU A C 1
ATOM 1432 O O . GLU A 1 186 ? -19.572 13.559 15.968 1.00 38.88 186 GLU A O 1
ATOM 1437 N N . GLN A 1 187 ? -18.274 14.451 14.386 1.00 40.19 187 GLN A N 1
ATOM 1438 C CA . GLN A 1 187 ? -18.763 15.810 14.547 1.00 40.19 187 GLN A CA 1
ATOM 1439 C C . GLN A 1 187 ? -19.996 15.959 13.662 1.00 40.19 187 GLN A C 1
ATOM 1441 O O . GLN A 1 187 ? -19.950 16.592 12.606 1.00 40.19 187 GLN A O 1
ATOM 1446 N N . ASP A 1 188 ? -21.095 15.352 14.101 1.00 43.62 188 ASP A N 1
ATOM 1447 C CA . ASP A 1 188 ? -22.404 15.681 13.571 1.00 43.62 188 ASP A CA 1
ATOM 1448 C C . ASP A 1 188 ? -22.849 17.023 14.159 1.00 43.62 188 ASP A C 1
ATOM 1450 O O . ASP A 1 188 ? -23.091 17.199 15.354 1.00 43.62 188 ASP A O 1
ATOM 1454 N N . GLN A 1 189 ? -22.822 17.981 13.239 1.00 43.84 189 GLN A N 1
ATOM 1455 C CA . GLN A 1 189 ? -23.495 19.268 13.160 1.00 43.84 189 GLN A CA 1
ATOM 1456 C C . GLN A 1 189 ? -24.455 19.621 14.306 1.00 43.84 189 GLN A C 1
ATOM 1458 O O . GLN A 1 189 ? -25.451 18.944 14.552 1.00 43.84 189 GLN A O 1
ATOM 1463 N N . GLN A 1 190 ? -24.226 20.790 14.904 1.00 36.56 190 GLN A N 1
ATOM 1464 C CA . GLN A 1 190 ? -25.313 21.596 15.451 1.00 36.56 190 GLN A CA 1
ATOM 1465 C C . GLN A 1 190 ? -25.546 22.782 14.515 1.00 36.56 190 GLN A C 1
ATOM 1467 O O . GLN A 1 190 ? -24.689 23.662 14.398 1.00 36.56 190 GLN A O 1
ATOM 1472 N N . GLU A 1 191 ? -26.690 22.742 13.825 1.00 41.66 191 GLU A N 1
ATOM 1473 C CA . GLU A 1 191 ? -27.464 23.944 13.482 1.00 41.66 191 GLU A CA 1
ATOM 1474 C C . GLU A 1 191 ? -27.909 24.679 14.756 1.00 41.66 191 GLU A C 1
ATOM 1476 O O . GLU A 1 191 ? -28.221 23.996 15.764 1.00 41.66 191 GLU A O 1
#

Solvent-accessible surface area (backbone atoms only — not comparable to full-atom values): 10678 Å² total; per-residue (Å²): 110,70,70,62,52,50,54,51,52,52,53,52,52,52,54,53,51,67,76,59,68,74,76,82,68,56,73,48,75,40,76,44,80,71,62,47,68,56,58,72,84,67,65,59,54,52,74,46,73,38,50,73,84,73,80,86,54,69,40,32,33,43,34,41,42,49,42,62,84,84,53,97,62,51,51,26,38,42,34,37,33,42,40,46,32,86,83,25,28,32,32,19,61,82,31,33,46,57,35,58,88,86,58,88,84,60,89,86,56,53,68,21,54,47,28,39,32,28,36,40,38,32,36,70,95,68,38,77,43,77,48,78,46,49,55,32,70,84,35,69,73,21,24,37,41,38,34,45,54,59,92,93,46,58,32,38,28,36,37,33,30,28,43,46,78,57,102,86,49,49,39,35,36,43,62,37,37,43,38,29,50,57,78,79,78,79,79,75,79,81,131

Secondary structure (DSSP, 8-state):
-HHHHHHHHHHHHHHHHHTT------EEEE--SS-EEEE-SSSSEEEEEE-SS-SSS--EEEEEEEE--SSTT---EEEEEEEE-TT-EEEBSSSB--BPTT----TTS-EESEEEEEEEEEESTTS-EEEEESS-TT-SSEEEEEEEEETTEEEEEEEEEEEEE-SS-EEEEEEEEEEEE----------

Mean predicted aligned error: 11.87 Å

Sequence (191 aa):
MKQQLQKKLFAFIVTAMIFSISANAQIVYTDVNPDTSIANSGPYYGFYYLDLNNDGTSDDSISYRVSGRGAIGACGTRRVSISVLNGNAVAGSTYPLAMNLNDTISSALAWSASGDLRHIQFSGPICTTIDTFGNWTNSIDNYLGLKLIVGTNTYFGWLRMQVNITTNIMRTTAHQINLFLQEIQEQDQQE

Foldseek 3Di:
DVVVVVVVVVVVVVVVVVVVPDDPWDKDWDFPPPWDKDKPPDDQKDKDFDPQNPPPDGFKMWMWGWADDDDQFTKIKTFIKIAGPDPKWWFDDQAFAQADPPDDDDPPGDTDRMYTQKMWIQDDRRRPDIDIDHNQPQPDQTWIWIWTDDPPFIKIWTWGKHFDDDPVITMIITGTIIIIGDDPPPPDDDD